Protein AF-A0A2K3PNQ3-F1 (afdb_monomer_lite)

Radius of gyration: 28.25 Å; chains: 1; bounding box: 85×67×68 Å

pLDDT: mean 74.54, std 19.14, range [28.7, 95.19]

Organism: Trifolium pratense (NCBI:txid57577)

Foldseek 3Di:
DAEAAEDDQVCLQCLQPPDDYHYDYDPPRDPPPDPCAQHWDQDPVVRDIDYPDDDFDDDPPLVVQLVVQVCCLVPVPVVVVVVVVPDDDDDDDDDPPCPPDPDDDVSVLSNVLSVLVSVLVLCPPQVVQFDPDPLRDGDLPVSQVVVCVVVVHHRRVNSSVVCVDPVVVVVCVVQVPDDPPRDDLSRVLNVCVVVVHDSVVSDDPPPDDDDDDDDDDPPDDDDDDDDDDDDPDDDDDPDDPVRVVVVVVVVVVVVVVVVVVPDDDDDDDDDPDDDDPVNVVVVVVVVLVVLLVLLLVLVVVLQVDDPPDQSCPDPSLVVLQCLCVVDPPLSSLVSNVVSVVVCVVVVDPPDGDPRSVVSVVVSNVSSVVNVD

InterPro domains:
  IPR001194 cDENN domain [PF02141] (1-45)
  IPR005112 dDENN domain [SM00801] (107-175)
  IPR037516 Tripartite DENN domain [PS50211] (1-183)
  IPR043153 DENN domain, C-terminal lobe [G3DSA:3.40.50.11500] (1-128)
  IPR051696 DENN Domain-Containing GEFs [PTHR12296] (1-359)

Secondary structure (DSSP, 8-state):
-EEESS--GGGGGGGG-SS-EEE---TTS--TTS--TT--EEETTTTEEE-SS-PPPPPTTHHHHHHHHHHHHH-HHHHHHHHHHH--S-----------PPS-HHHHHHHHHHHHHHHHHHTTTGGGGB--STT--B-HHHHHHHHHHHHT----HHHHHHHTSHHHHHHHHHHSSS-TT---HHHHHHHHHHTT--GGGGSPPS-------PPP---S-----------SS-------HHHHHHHHHHHHHHHHHHHTT---------------HHHHHHHHHHHHHHHHHHHHHHHHHHHH--TTS-GGGSHHHHHHHHHHHS-TTSHHHHHHHHHHHHHHHTT------HHHHHHHHHHHHHHHHTT-

Structure (mmCIF, N/CA/C/O backbone):
data_AF-A0A2K3PNQ3-F1
#
_entry.id   AF-A0A2K3PNQ3-F1
#
loop_
_atom_site.group_PDB
_atom_site.id
_atom_site.type_symbol
_atom_site.label_atom_id
_atom_site.label_alt_id
_atom_site.label_comp_id
_atom_site.label_asym_id
_atom_site.label_entity_id
_atom_site.label_seq_id
_atom_site.pdbx_PDB_ins_code
_atom_site.Cartn_x
_atom_site.Cartn_y
_atom_site.Cartn_z
_atom_site.occupancy
_atom_site.B_iso_or_equiv
_atom_site.auth_seq_id
_atom_site.auth_comp_id
_atom_site.auth_asym_id
_atom_site.auth_atom_id
_atom_site.pdbx_PDB_model_num
ATOM 1 N N . HIS A 1 1 ? 7.896 -1.249 1.140 1.00 79.38 1 HIS A N 1
ATOM 2 C CA . HIS A 1 1 ? 7.579 -2.363 0.217 1.00 79.38 1 HIS A CA 1
ATOM 3 C C . HIS A 1 1 ? 7.788 -1.934 -1.224 1.00 79.38 1 HIS A C 1
ATOM 5 O O . HIS A 1 1 ? 7.772 -0.737 -1.491 1.00 79.38 1 HIS A O 1
ATOM 11 N N . VAL A 1 2 ? 8.013 -2.891 -2.126 1.00 86.69 2 VAL A N 1
ATOM 12 C CA . VAL A 1 2 ? 8.274 -2.609 -3.545 1.00 86.69 2 VAL A CA 1
ATOM 13 C C . VAL A 1 2 ? 6.962 -2.252 -4.245 1.00 86.69 2 VAL A C 1
ATOM 15 O O . VAL A 1 2 ? 5.990 -2.997 -4.149 1.00 86.69 2 VAL A O 1
ATOM 18 N N . TYR A 1 3 ? 6.927 -1.114 -4.937 1.00 91.19 3 TYR A N 1
ATOM 19 C CA . TYR A 1 3 ? 5.782 -0.681 -5.738 1.00 91.19 3 TYR A CA 1
ATOM 20 C C . TYR A 1 3 ? 6.243 -0.365 -7.158 1.00 91.19 3 TYR A C 1
ATOM 22 O O . TYR A 1 3 ? 6.999 0.582 -7.370 1.00 91.19 3 TYR A O 1
ATOM 30 N N . ILE A 1 4 ? 5.793 -1.168 -8.122 1.00 88.50 4 ILE A N 1
ATOM 31 C CA . ILE A 1 4 ? 6.139 -1.027 -9.539 1.00 88.50 4 ILE A CA 1
ATOM 32 C C . ILE A 1 4 ? 4.829 -1.015 -10.338 1.00 88.50 4 ILE A C 1
ATOM 34 O O . ILE A 1 4 ? 4.289 -2.075 -10.639 1.00 88.50 4 ILE A O 1
ATOM 38 N N . PRO A 1 5 ? 4.284 0.163 -10.696 1.00 90.56 5 PRO A N 1
ATOM 39 C CA . PRO A 1 5 ? 2.999 0.256 -11.395 1.00 90.56 5 PRO A CA 1
ATOM 40 C C . PRO A 1 5 ? 2.927 -0.556 -12.691 1.00 90.56 5 PRO A C 1
ATOM 42 O O . PRO A 1 5 ? 1.862 -1.050 -13.045 1.00 90.56 5 PRO A O 1
ATOM 45 N N . LEU A 1 6 ? 4.053 -0.669 -13.397 1.00 91.31 6 LEU A N 1
ATOM 46 C CA . LEU A 1 6 ? 4.199 -1.499 -14.582 1.00 91.31 6 LEU A CA 1
ATOM 47 C C . LEU A 1 6 ? 5.629 -2.044 -14.640 1.00 91.31 6 LEU A C 1
ATOM 49 O O . LEU A 1 6 ? 6.583 -1.280 -14.784 1.00 91.31 6 LEU A O 1
ATOM 53 N N . LEU A 1 7 ? 5.763 -3.356 -14.488 1.00 88.88 7 LEU A N 1
ATOM 54 C CA . LEU A 1 7 ? 7.015 -4.092 -14.566 1.00 88.88 7 LEU A CA 1
ATOM 55 C C . LEU A 1 7 ? 7.407 -4.281 -16.035 1.00 88.88 7 LEU A C 1
ATOM 57 O O . LEU A 1 7 ? 6.572 -4.605 -16.881 1.00 88.88 7 LEU A O 1
ATOM 61 N N . PHE A 1 8 ? 8.682 -4.064 -16.338 1.00 85.06 8 PHE A N 1
ATOM 62 C CA . PHE A 1 8 ? 9.241 -4.300 -17.667 1.00 85.06 8 PHE A CA 1
ATOM 63 C C . PHE A 1 8 ? 9.448 -5.806 -17.905 1.00 85.06 8 PHE A C 1
ATOM 65 O O . PHE A 1 8 ? 9.655 -6.561 -16.959 1.00 85.06 8 PHE A O 1
ATOM 72 N N . TYR A 1 9 ? 9.413 -6.248 -19.167 1.00 81.56 9 TYR A N 1
ATOM 73 C CA . TYR A 1 9 ? 9.410 -7.677 -19.527 1.00 81.56 9 TYR A CA 1
ATOM 74 C C . TYR A 1 9 ? 10.600 -8.470 -18.966 1.00 81.56 9 TYR A C 1
ATOM 76 O O . TYR A 1 9 ? 10.405 -9.559 -18.437 1.00 81.56 9 TYR A O 1
ATOM 84 N N . SER A 1 10 ? 11.818 -7.922 -19.018 1.00 82.56 10 SER A N 1
ATOM 85 C CA . SER A 1 10 ? 13.013 -8.582 -18.468 1.00 82.56 10 SER A CA 1
ATOM 86 C C . SER A 1 10 ? 13.073 -8.592 -16.936 1.00 82.56 10 SER A C 1
ATOM 88 O O . SER A 1 10 ? 13.966 -9.204 -16.365 1.00 82.56 10 SER A O 1
ATOM 90 N N . GLY A 1 11 ? 12.131 -7.929 -16.261 1.00 83.50 11 GLY A N 1
ATOM 91 C CA . GLY A 1 11 ? 12.020 -7.892 -14.807 1.00 83.50 11 GLY A CA 1
ATOM 92 C C . GLY A 1 11 ? 11.080 -8.952 -14.240 1.00 83.50 11 GLY A C 1
ATOM 93 O O . GLY A 1 11 ? 10.789 -8.907 -13.051 1.00 83.50 11 GLY A O 1
ATOM 94 N N . VAL A 1 12 ? 10.568 -9.879 -15.052 1.00 86.56 12 VAL A N 1
ATOM 95 C CA . VAL A 1 12 ? 9.562 -10.860 -14.615 1.00 86.56 12 VAL A CA 1
ATOM 96 C C . VAL A 1 12 ? 10.026 -11.711 -13.420 1.00 86.56 12 VAL A C 1
ATOM 98 O O . VAL A 1 12 ? 9.221 -12.041 -12.552 1.00 86.56 12 VAL A O 1
ATOM 101 N N . ASP A 1 13 ? 11.330 -11.956 -13.295 1.00 86.62 13 ASP A N 1
ATOM 102 C CA . ASP A 1 13 ? 11.920 -12.707 -12.180 1.00 86.62 13 ASP A CA 1
ATOM 103 C C . ASP A 1 13 ? 11.737 -12.008 -10.817 1.00 86.62 13 ASP A C 1
ATOM 105 O O . ASP A 1 13 ? 11.772 -12.656 -9.772 1.00 86.62 13 ASP A O 1
ATOM 109 N N . TYR A 1 14 ? 11.477 -10.691 -10.792 1.00 88.50 14 TYR A N 1
ATOM 110 C CA . TYR A 1 14 ? 11.182 -9.961 -9.552 1.00 88.50 14 TYR A CA 1
ATOM 111 C C . TYR A 1 14 ? 9.856 -10.384 -8.898 1.00 88.50 14 TYR A C 1
ATOM 113 O O . TYR A 1 14 ? 9.616 -10.029 -7.744 1.00 88.50 14 TYR A O 1
ATOM 121 N N . ILE A 1 15 ? 9.003 -11.142 -9.595 1.00 89.12 15 ILE A N 1
ATOM 122 C CA . ILE A 1 15 ? 7.757 -11.687 -9.037 1.00 89.12 15 ILE A CA 1
ATOM 123 C C . ILE A 1 15 ? 8.043 -12.742 -7.957 1.00 89.12 15 ILE A C 1
ATOM 125 O O . ILE A 1 15 ? 7.296 -12.832 -6.985 1.00 89.12 15 ILE A O 1
ATOM 129 N N . ASP A 1 16 ? 9.149 -13.483 -8.054 1.00 87.19 16 ASP A N 1
ATOM 130 C CA . ASP A 1 16 ? 9.550 -14.459 -7.029 1.00 87.19 16 ASP A CA 1
ATOM 131 C C . ASP A 1 16 ? 10.264 -13.790 -5.826 1.00 87.19 16 ASP A C 1
ATOM 133 O O . ASP A 1 16 ? 10.860 -14.461 -4.979 1.00 87.19 16 ASP A O 1
ATOM 137 N N . ALA A 1 17 ? 10.226 -12.453 -5.717 1.00 87.50 17 ALA A N 1
ATOM 138 C CA . ALA A 1 17 ? 10.800 -11.748 -4.577 1.00 87.50 17 ALA A CA 1
ATOM 139 C C . ALA A 1 17 ? 10.098 -12.154 -3.262 1.00 87.50 17 ALA A C 1
ATOM 141 O O . ALA A 1 17 ? 8.875 -12.057 -3.159 1.00 87.50 17 ALA A O 1
ATOM 142 N N . PRO A 1 18 ? 10.850 -12.505 -2.200 1.00 85.81 18 PRO A N 1
ATOM 143 C CA . PRO A 1 18 ? 10.280 -13.025 -0.952 1.00 85.81 18 PRO A CA 1
ATOM 144 C C . PRO A 1 18 ? 9.668 -11.935 -0.055 1.00 85.81 18 PRO A C 1
ATOM 146 O O . PRO A 1 18 ? 9.197 -12.214 1.046 1.00 85.81 18 PRO A O 1
ATOM 149 N N . THR A 1 19 ? 9.736 -10.669 -0.470 1.00 88.00 19 THR A N 1
ATOM 150 C CA . THR A 1 19 ? 9.270 -9.514 0.305 1.00 88.00 19 THR A CA 1
ATOM 151 C C . THR A 1 19 ? 7.965 -8.975 -0.265 1.00 88.00 19 THR A C 1
ATOM 153 O O . THR A 1 19 ? 7.848 -8.934 -1.487 1.00 88.00 19 THR A O 1
ATOM 156 N N . PRO A 1 20 ? 7.041 -8.429 0.550 1.00 88.62 20 PRO A N 1
ATOM 157 C CA . PRO A 1 20 ? 5.777 -7.920 0.029 1.00 88.62 20 PRO A CA 1
ATOM 158 C C . PRO A 1 20 ? 5.978 -6.830 -1.032 1.00 88.62 20 PRO A C 1
ATOM 160 O O . PRO A 1 20 ? 6.773 -5.895 -0.842 1.00 88.62 20 PRO A O 1
ATOM 163 N N . TYR A 1 21 ? 5.224 -6.941 -2.123 1.00 91.56 21 TYR A N 1
ATOM 164 C CA . TYR A 1 21 ? 5.274 -6.037 -3.264 1.00 91.56 21 TYR A CA 1
ATOM 165 C C . TYR A 1 21 ? 3.885 -5.788 -3.861 1.00 91.56 21 TYR A C 1
ATOM 167 O O . TYR A 1 21 ? 2.928 -6.517 -3.612 1.00 91.56 21 TYR A O 1
ATOM 175 N N . MET A 1 22 ? 3.794 -4.753 -4.691 1.00 93.44 22 MET A N 1
ATOM 176 C CA . MET A 1 22 ? 2.673 -4.512 -5.590 1.00 93.44 22 MET A CA 1
ATOM 177 C C . MET A 1 22 ? 3.236 -4.159 -6.965 1.00 93.44 22 MET A C 1
ATOM 179 O O . MET A 1 22 ? 3.887 -3.124 -7.128 1.00 93.44 22 MET A O 1
ATOM 183 N N . MET A 1 23 ? 3.006 -5.039 -7.938 1.00 93.88 23 MET A N 1
ATOM 184 C CA . MET A 1 23 ? 3.517 -4.901 -9.299 1.00 93.88 23 MET A CA 1
ATOM 185 C C . MET A 1 23 ? 2.378 -5.008 -10.311 1.00 93.88 23 MET A C 1
ATOM 187 O O . MET A 1 23 ? 1.511 -5.869 -10.176 1.00 93.88 23 MET A O 1
ATOM 191 N N . GLY A 1 24 ? 2.373 -4.138 -11.318 1.00 94.12 24 GLY A N 1
ATOM 192 C CA . GLY A 1 24 ? 1.500 -4.278 -12.482 1.00 94.12 24 GLY A CA 1
ATOM 193 C C . GLY A 1 24 ? 2.241 -4.947 -13.629 1.00 94.12 24 GLY A C 1
ATOM 194 O O . GLY A 1 24 ? 3.416 -4.673 -13.851 1.00 94.12 24 GLY A O 1
ATOM 195 N N . LEU A 1 25 ? 1.564 -5.819 -14.369 1.00 92.06 25 LEU A N 1
ATOM 196 C CA . LEU A 1 25 ? 2.134 -6.515 -15.518 1.00 92.06 25 LEU A CA 1
ATOM 197 C C . LEU A 1 25 ? 1.224 -6.362 -16.729 1.00 92.06 25 LEU A C 1
ATOM 199 O O . LEU A 1 25 ? 0.001 -6.306 -16.603 1.00 92.06 25 LEU A O 1
ATOM 203 N N . HIS A 1 26 ? 1.831 -6.301 -17.912 1.00 91.31 26 HIS A N 1
ATOM 204 C CA . HIS A 1 26 ? 1.084 -6.416 -19.156 1.00 91.31 26 HIS A CA 1
ATOM 205 C C . HIS A 1 26 ? 0.638 -7.873 -19.356 1.00 91.31 26 HIS A C 1
ATOM 207 O O . HIS A 1 26 ? 1.384 -8.796 -19.034 1.00 91.31 26 HIS A O 1
ATOM 213 N N . SER A 1 27 ? -0.544 -8.094 -19.936 1.00 87.00 27 SER A N 1
ATOM 214 C CA . SER A 1 27 ? -1.114 -9.440 -20.133 1.00 87.00 27 SER A CA 1
ATOM 215 C C . SER A 1 27 ? -0.278 -10.352 -21.040 1.00 87.00 27 SER A C 1
ATOM 217 O O . SER A 1 27 ? -0.439 -11.566 -21.012 1.00 87.00 27 SER A O 1
ATOM 219 N N . GLY A 1 28 ? 0.626 -9.777 -21.837 1.00 85.06 28 GLY A N 1
ATOM 220 C CA . GLY A 1 28 ? 1.570 -10.514 -22.681 1.00 85.06 28 GLY A CA 1
ATOM 221 C C . GLY A 1 28 ? 2.827 -11.025 -21.968 1.00 85.06 28 GLY A C 1
ATOM 222 O O . GLY A 1 28 ? 3.662 -11.636 -22.627 1.00 85.06 28 GLY A O 1
ATOM 223 N N . VAL A 1 29 ? 3.010 -10.747 -20.672 1.00 87.00 29 VAL A N 1
ATOM 224 C CA . VAL A 1 29 ? 4.153 -11.266 -19.907 1.00 87.00 29 VAL A CA 1
ATOM 225 C C . VAL A 1 29 ? 3.925 -12.745 -19.595 1.00 87.00 29 VAL A C 1
ATOM 227 O O . VAL A 1 29 ? 2.903 -13.110 -19.015 1.00 87.00 29 VAL A O 1
ATOM 230 N N . ASP A 1 30 ? 4.884 -13.593 -19.965 1.00 84.19 30 ASP A N 1
ATOM 231 C CA . ASP A 1 30 ? 4.848 -15.017 -19.639 1.00 84.19 30 ASP A CA 1
ATOM 232 C C . ASP A 1 30 ? 5.259 -15.246 -18.179 1.00 84.19 30 ASP A C 1
ATOM 234 O O . ASP A 1 30 ? 6.388 -14.963 -17.786 1.00 84.19 30 ASP A O 1
ATOM 238 N N . THR A 1 31 ? 4.329 -15.761 -17.376 1.00 85.62 31 THR A N 1
ATOM 239 C CA . THR A 1 31 ? 4.537 -16.101 -15.961 1.00 85.62 31 THR A CA 1
ATOM 240 C C . THR A 1 31 ? 4.551 -17.612 -15.710 1.00 85.62 31 THR A C 1
ATOM 242 O O . THR A 1 31 ? 4.607 -18.049 -14.563 1.00 85.62 31 THR A O 1
ATOM 245 N N . THR A 1 32 ? 4.509 -18.441 -16.760 1.00 81.25 32 THR A N 1
ATOM 246 C CA . THR A 1 32 ? 4.303 -19.897 -16.643 1.00 81.25 32 THR A CA 1
ATOM 247 C C . THR A 1 32 ? 5.455 -20.659 -15.979 1.00 81.25 32 THR A C 1
ATOM 249 O O . THR A 1 32 ? 5.248 -21.783 -15.521 1.00 81.25 32 THR A O 1
ATOM 252 N N . GLY A 1 33 ? 6.650 -20.065 -15.904 1.00 77.88 33 GLY A N 1
ATOM 253 C CA . GLY A 1 33 ? 7.836 -20.646 -15.265 1.00 77.88 33 GLY A CA 1
ATOM 254 C C . GLY A 1 33 ? 8.062 -20.245 -13.803 1.00 77.88 33 GLY A C 1
ATOM 255 O O . GLY A 1 33 ? 9.025 -20.718 -13.204 1.00 77.88 33 GLY A O 1
ATOM 256 N N . LEU A 1 34 ? 7.213 -19.383 -13.240 1.00 83.75 34 LEU A N 1
ATOM 257 C CA . LEU A 1 34 ? 7.413 -18.795 -11.913 1.00 83.75 34 LEU A CA 1
ATOM 258 C C . LEU A 1 34 ? 6.707 -19.606 -10.830 1.00 83.75 34 LEU A C 1
ATOM 260 O O . LEU A 1 34 ? 5.697 -20.267 -11.085 1.00 83.75 34 LEU A O 1
ATOM 264 N N . THR A 1 35 ? 7.226 -19.542 -9.604 1.00 79.56 35 THR A N 1
ATOM 265 C CA . THR A 1 35 ? 6.658 -20.313 -8.488 1.00 79.56 35 THR A CA 1
ATOM 266 C C . THR A 1 35 ? 5.305 -19.762 -8.047 1.00 79.56 35 THR A C 1
ATOM 268 O O . THR A 1 35 ? 4.406 -20.540 -7.727 1.00 79.56 35 THR A O 1
ATOM 271 N N . MET A 1 36 ? 5.150 -18.431 -8.089 1.00 82.31 36 MET A N 1
ATOM 272 C CA . MET A 1 36 ? 3.933 -17.695 -7.723 1.00 82.31 36 MET A CA 1
ATOM 273 C C . MET A 1 36 ? 3.401 -18.027 -6.315 1.00 82.31 36 MET A C 1
ATOM 275 O O . MET A 1 36 ? 2.222 -17.802 -6.029 1.00 82.31 36 MET A O 1
ATOM 279 N N . ASP A 1 37 ? 4.246 -18.568 -5.433 1.00 84.19 37 ASP A N 1
ATOM 280 C CA . ASP A 1 37 ? 3.837 -18.946 -4.082 1.00 84.19 37 ASP A CA 1
ATOM 281 C C . ASP A 1 37 ? 3.698 -17.704 -3.194 1.00 84.19 37 ASP A C 1
ATOM 283 O O . ASP A 1 37 ? 4.547 -16.815 -3.214 1.00 84.19 37 ASP A O 1
ATOM 287 N N . GLY A 1 38 ? 2.593 -17.608 -2.455 1.00 85.00 38 GLY A N 1
ATOM 288 C CA . GLY A 1 38 ? 2.258 -16.416 -1.671 1.00 85.00 38 GLY A CA 1
ATOM 289 C C . GLY A 1 38 ? 1.808 -15.206 -2.502 1.00 85.00 38 GLY A C 1
ATOM 290 O O . GLY A 1 38 ? 1.568 -14.131 -1.954 1.00 85.00 38 GLY A O 1
ATOM 291 N N . VAL A 1 39 ? 1.666 -15.346 -3.827 1.00 91.12 39 VAL A N 1
ATOM 292 C CA . VAL A 1 39 ? 1.324 -14.226 -4.716 1.00 91.12 39 VAL A CA 1
ATOM 293 C C . VAL A 1 39 ? -0.187 -14.132 -4.927 1.00 91.12 39 VAL A C 1
ATOM 295 O O . VAL A 1 39 ? -0.861 -15.101 -5.287 1.00 91.12 39 VAL A O 1
ATOM 298 N N . VAL A 1 40 ? -0.742 -12.931 -4.741 1.00 93.12 40 VAL A N 1
ATOM 299 C CA . VAL A 1 40 ? -2.131 -12.609 -5.099 1.00 93.12 40 VAL A CA 1
ATOM 300 C C . VAL A 1 40 ? -2.148 -11.956 -6.477 1.00 93.12 40 VAL A C 1
ATOM 302 O O . VAL A 1 40 ? -1.700 -10.825 -6.649 1.00 93.12 40 VAL A O 1
ATOM 305 N N . VAL A 1 41 ? -2.705 -12.656 -7.462 1.00 93.06 41 VAL A N 1
ATOM 306 C CA . VAL A 1 41 ? -2.838 -12.169 -8.838 1.00 93.06 41 VAL A CA 1
ATOM 307 C C . VAL A 1 41 ? -4.248 -11.633 -9.051 1.00 93.06 41 VAL A C 1
ATOM 309 O O . VAL A 1 41 ? -5.232 -12.343 -8.833 1.00 93.06 41 VAL A O 1
ATOM 312 N N . VAL A 1 42 ? -4.340 -10.379 -9.496 1.00 94.31 42 VAL A N 1
ATOM 313 C CA . VAL A 1 42 ? -5.596 -9.718 -9.862 1.00 94.31 42 VAL A CA 1
ATOM 314 C C . VAL A 1 42 ? -5.606 -9.485 -11.368 1.00 94.31 42 VAL A C 1
ATOM 316 O O . VAL A 1 42 ? -4.968 -8.569 -11.879 1.00 94.31 42 VAL A O 1
ATOM 319 N N . ASP A 1 43 ? -6.349 -10.325 -12.074 1.00 92.62 43 ASP A N 1
ATOM 320 C CA . ASP A 1 43 ? -6.569 -10.221 -13.507 1.00 92.62 43 ASP A CA 1
ATOM 321 C C . ASP A 1 43 ? -7.713 -9.239 -13.786 1.00 92.62 43 ASP A C 1
ATOM 323 O O . ASP A 1 43 ? -8.889 -9.517 -13.518 1.00 92.62 43 ASP A O 1
ATOM 327 N N . LEU A 1 44 ? -7.352 -8.065 -14.305 1.00 93.12 44 LEU A N 1
ATOM 328 C CA . LEU A 1 44 ? -8.287 -6.980 -14.602 1.00 93.12 44 LEU A CA 1
ATOM 329 C C . LEU A 1 44 ? -9.104 -7.223 -15.879 1.00 93.12 44 LEU A C 1
ATOM 331 O O . LEU A 1 44 ? -10.189 -6.660 -16.010 1.00 93.12 44 LEU A O 1
ATOM 335 N N . GLU A 1 45 ? -8.614 -8.047 -16.809 1.00 90.00 45 GLU A N 1
ATOM 336 C CA . GLU A 1 45 ? -9.312 -8.344 -18.064 1.00 90.00 45 GLU A CA 1
ATOM 337 C C . GLU A 1 45 ? -10.486 -9.293 -17.807 1.00 90.00 45 GLU A C 1
ATOM 339 O O . GLU A 1 45 ? -11.609 -9.056 -18.261 1.00 90.00 45 GLU A O 1
ATOM 344 N N . TYR A 1 46 ? -10.255 -10.322 -16.991 1.00 91.88 46 TYR A N 1
ATOM 345 C CA . TYR A 1 46 ? -11.267 -11.327 -16.660 1.00 91.88 46 TYR A CA 1
ATOM 346 C C . TYR A 1 46 ? -11.944 -11.101 -15.300 1.00 91.88 46 TYR A C 1
ATOM 348 O O . TYR A 1 46 ? -12.787 -11.906 -14.902 1.00 91.88 46 TYR A O 1
ATOM 356 N N . ASN A 1 47 ? -11.616 -10.010 -14.592 1.00 91.06 47 ASN A N 1
ATOM 357 C CA . ASN A 1 47 ? -12.090 -9.702 -13.234 1.00 91.06 47 ASN A CA 1
ATOM 358 C C . ASN A 1 47 ? -11.914 -10.886 -12.267 1.00 91.06 47 ASN A C 1
ATOM 360 O O . ASN A 1 47 ? -12.838 -11.266 -11.541 1.00 91.06 47 ASN A O 1
ATOM 364 N N . ARG A 1 48 ? -10.731 -11.504 -12.287 1.00 92.44 48 ARG A N 1
ATOM 365 C CA . ARG A 1 48 ? -10.445 -12.735 -11.546 1.00 92.44 48 ARG A CA 1
ATOM 366 C C . ARG A 1 48 ? -9.316 -12.517 -10.552 1.00 92.44 48 ARG A C 1
ATOM 368 O O . ARG A 1 48 ? -8.294 -11.936 -10.884 1.00 92.44 48 ARG A O 1
ATOM 375 N N . ILE A 1 49 ? -9.491 -13.038 -9.342 1.00 92.56 49 ILE A N 1
ATOM 376 C CA . ILE A 1 49 ? -8.442 -13.080 -8.323 1.00 92.56 49 ILE A CA 1
ATOM 377 C C . ILE A 1 49 ? -7.993 -14.534 -8.168 1.00 92.56 49 ILE A C 1
ATOM 379 O O . ILE A 1 49 ? -8.833 -15.428 -8.026 1.00 92.56 49 ILE A O 1
ATOM 383 N N . THR A 1 50 ? -6.687 -14.778 -8.211 1.00 90.88 50 THR A N 1
ATOM 384 C CA . THR A 1 50 ? -6.080 -16.090 -7.948 1.00 90.88 50 THR A CA 1
ATOM 385 C C . THR A 1 50 ? -4.962 -15.949 -6.929 1.00 90.88 50 THR A C 1
ATOM 387 O O . THR A 1 50 ? -4.123 -15.065 -7.053 1.00 90.88 50 THR A O 1
ATOM 390 N N . THR A 1 51 ? -4.951 -16.817 -5.925 1.00 90.75 51 THR A N 1
ATOM 391 C CA . THR A 1 51 ? -3.941 -16.840 -4.863 1.00 90.75 51 THR A CA 1
ATOM 392 C C . THR A 1 51 ? -3.814 -18.261 -4.315 1.00 90.75 51 THR A C 1
ATOM 394 O O . THR A 1 51 ? -4.787 -19.021 -4.370 1.00 90.75 51 THR A O 1
ATOM 397 N N . SER A 1 52 ? -2.625 -18.628 -3.832 1.00 86.31 52 SER A N 1
ATOM 398 C CA . SER A 1 52 ? -2.402 -19.868 -3.079 1.00 86.31 52 SER A CA 1
ATOM 399 C C . SER A 1 52 ? -2.730 -19.726 -1.587 1.00 86.31 52 SER A C 1
ATOM 401 O O . SER A 1 52 ? -2.900 -20.740 -0.911 1.00 86.31 52 SER A O 1
ATOM 403 N N . GLU A 1 53 ? -2.865 -18.496 -1.083 1.00 86.94 53 GLU A N 1
ATOM 404 C CA . GLU A 1 53 ? -3.081 -18.207 0.334 1.00 86.94 53 GLU A CA 1
ATOM 405 C C . GLU A 1 53 ? -4.551 -17.943 0.675 1.00 86.94 53 GLU A C 1
ATOM 407 O O . GLU A 1 53 ? -5.345 -17.441 -0.125 1.00 86.94 53 GLU A O 1
ATOM 412 N N . GLU A 1 54 ? -4.920 -18.262 1.914 1.00 87.62 54 GLU A N 1
ATOM 413 C CA . GLU A 1 54 ? -6.229 -17.915 2.455 1.00 87.62 54 GLU A CA 1
ATOM 414 C C . GLU A 1 54 ? -6.232 -16.447 2.904 1.00 87.62 54 GLU A C 1
ATOM 416 O O . GLU A 1 54 ? -5.669 -16.090 3.938 1.00 87.62 54 GLU A O 1
ATOM 421 N N . ILE A 1 55 ? -6.897 -15.588 2.129 1.00 88.31 55 ILE A N 1
ATOM 422 C CA . ILE A 1 55 ? -7.067 -14.175 2.480 1.00 88.31 55 ILE A CA 1
ATOM 423 C C . ILE A 1 55 ? -8.129 -14.071 3.586 1.00 88.31 55 ILE A C 1
ATOM 425 O O . ILE A 1 55 ? -9.285 -14.447 3.352 1.00 88.31 55 ILE A O 1
ATOM 429 N N . PRO A 1 56 ? -7.798 -13.535 4.776 1.00 90.94 56 PRO A N 1
ATOM 430 C CA . PRO A 1 56 ? -8.775 -13.406 5.843 1.00 90.94 56 PRO A CA 1
ATOM 431 C C . PRO A 1 56 ? -9.884 -12.419 5.442 1.00 90.94 56 PRO A C 1
ATOM 433 O O . PRO A 1 56 ? -9.605 -11.360 4.868 1.00 90.94 56 PRO A O 1
ATOM 436 N N . PRO A 1 57 ? -11.155 -12.719 5.757 1.00 91.31 57 PRO A N 1
ATOM 437 C CA . PRO A 1 57 ? -12.265 -11.863 5.370 1.00 91.31 57 PRO A CA 1
ATOM 438 C C . PRO A 1 57 ? -12.243 -10.540 6.140 1.00 91.31 57 PRO A C 1
ATOM 440 O O . PRO 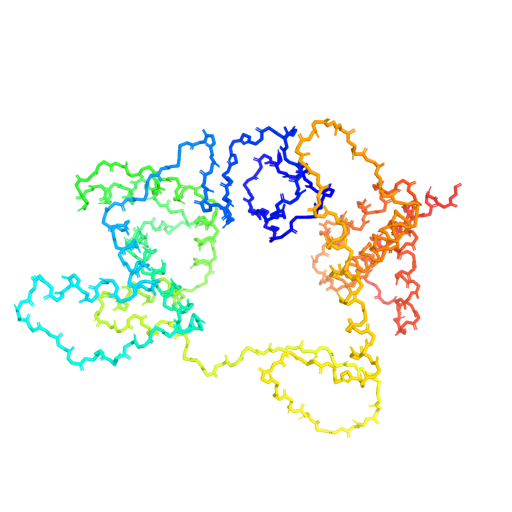A 1 57 ? -11.880 -10.481 7.317 1.00 91.31 57 PRO A O 1
ATOM 443 N N . ILE A 1 58 ? -12.704 -9.475 5.482 1.00 92.69 58 ILE A N 1
ATOM 444 C CA . ILE A 1 58 ? -12.976 -8.196 6.142 1.00 92.69 58 ILE A CA 1
ATOM 445 C C . ILE A 1 58 ? -14.088 -8.420 7.189 1.00 92.69 58 ILE A C 1
ATOM 447 O O . ILE A 1 58 ? -15.088 -9.067 6.869 1.00 92.69 58 ILE A O 1
ATOM 451 N N . PRO A 1 59 ? -13.936 -7.916 8.426 1.00 91.69 59 PRO A N 1
ATOM 452 C CA . PRO A 1 59 ? -14.899 -8.129 9.495 1.00 91.69 59 PRO A CA 1
ATOM 453 C C . PRO A 1 59 ? -16.205 -7.370 9.263 1.00 91.69 59 PRO A C 1
ATOM 455 O O . PRO A 1 59 ? -16.266 -6.376 8.535 1.00 91.69 59 PRO A O 1
ATOM 458 N N . GLU A 1 60 ? -17.252 -7.851 9.925 1.00 89.56 60 GLU A N 1
ATOM 459 C CA . GLU A 1 60 ? -18.545 -7.178 9.986 1.00 89.56 60 GLU A CA 1
ATOM 460 C C . GLU A 1 60 ? -18.625 -6.274 11.226 1.00 89.56 60 GLU A C 1
ATOM 462 O O . GLU A 1 60 ? -18.122 -6.652 12.287 1.00 89.56 60 GLU A O 1
ATOM 467 N N . PRO A 1 61 ? -19.318 -5.120 11.151 1.00 89.62 61 PRO A N 1
ATOM 468 C CA . PRO A 1 61 ? -20.176 -4.652 10.052 1.00 89.62 61 PRO A CA 1
ATOM 469 C C . PRO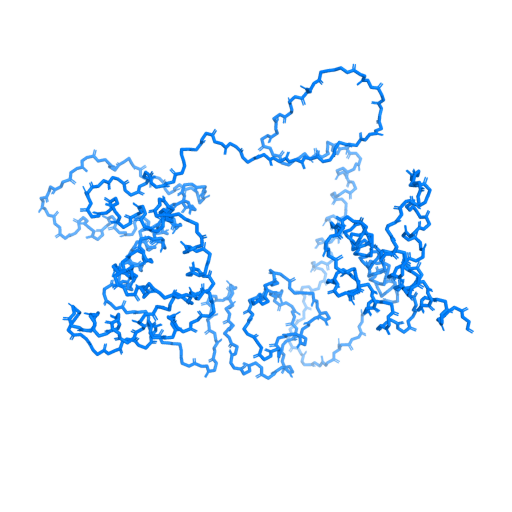 A 1 61 ? -19.450 -3.862 8.943 1.00 89.62 61 PRO A C 1
ATOM 471 O O . PRO A 1 61 ? -20.096 -3.365 8.014 1.00 89.62 61 PRO A O 1
ATOM 474 N N . GLU A 1 62 ? -18.131 -3.674 9.043 1.00 92.19 62 GLU A N 1
ATOM 475 C CA . GLU A 1 62 ? -17.375 -2.808 8.134 1.00 92.19 62 GLU A CA 1
ATOM 476 C C . GLU A 1 62 ? -17.369 -3.320 6.690 1.00 92.19 62 GLU A C 1
ATOM 478 O O . GLU A 1 62 ? -17.436 -2.513 5.760 1.00 92.19 62 GLU A O 1
ATOM 483 N N . PHE A 1 63 ? -17.343 -4.640 6.487 1.00 93.38 63 PHE A N 1
ATOM 484 C CA . PHE A 1 63 ? -17.456 -5.241 5.160 1.00 93.38 63 PHE A CA 1
ATOM 485 C C . PHE A 1 63 ? -18.788 -4.897 4.488 1.00 93.38 63 PHE A C 1
ATOM 487 O O . PHE A 1 63 ? -18.797 -4.394 3.360 1.00 93.38 63 PHE A O 1
ATOM 494 N N . SER A 1 64 ? -19.909 -5.119 5.181 1.00 93.00 64 SER A N 1
ATOM 495 C CA . SER A 1 64 ? -21.239 -4.781 4.668 1.00 93.00 64 SER A CA 1
ATOM 496 C C . SER A 1 64 ? -21.365 -3.292 4.345 1.00 93.00 64 SER A C 1
ATOM 498 O O . SER A 1 64 ? -21.898 -2.932 3.291 1.00 93.00 64 SER A O 1
ATOM 500 N N . PHE A 1 65 ? -20.823 -2.424 5.205 1.00 93.31 65 PHE A N 1
ATOM 501 C CA . PHE A 1 65 ? -20.758 -0.985 4.951 1.00 93.31 65 PHE A CA 1
ATOM 502 C C . PHE A 1 65 ? -19.956 -0.664 3.681 1.00 93.31 65 PHE A C 1
ATOM 504 O O . PHE A 1 65 ? -20.476 -0.013 2.773 1.00 93.31 65 PHE A O 1
ATOM 511 N N . LEU A 1 66 ? -18.716 -1.156 3.583 1.00 95.12 66 LEU A N 1
ATOM 512 C CA . LEU A 1 66 ? -17.814 -0.888 2.462 1.00 95.12 66 LEU A CA 1
ATOM 513 C C . LEU A 1 66 ? -18.425 -1.353 1.136 1.00 95.12 66 LEU A C 1
ATOM 515 O O . LEU A 1 66 ? -18.493 -0.589 0.171 1.00 95.12 66 LEU A O 1
ATOM 519 N N . ARG A 1 67 ? -18.930 -2.590 1.103 1.00 94.50 67 ARG A N 1
ATOM 520 C CA . ARG A 1 67 ? -19.582 -3.168 -0.075 1.00 94.50 67 ARG A CA 1
ATOM 521 C C . ARG A 1 67 ? -20.824 -2.373 -0.472 1.00 94.50 67 ARG A C 1
ATOM 523 O O . ARG A 1 67 ? -21.017 -2.114 -1.661 1.00 94.50 67 ARG A O 1
ATOM 530 N N . GLY A 1 68 ? -21.654 -1.983 0.496 1.00 92.56 68 GLY A N 1
ATOM 531 C CA . GLY A 1 68 ? -22.863 -1.197 0.258 1.00 92.56 68 GLY A CA 1
ATOM 532 C C . GLY A 1 68 ? -22.558 0.159 -0.377 1.00 92.56 68 GLY A C 1
ATOM 533 O O . GLY A 1 68 ? -23.124 0.491 -1.418 1.00 92.56 68 GLY A O 1
ATOM 534 N N . GLU A 1 69 ? -21.621 0.914 0.194 1.00 92.75 69 GLU A N 1
ATOM 535 C CA . GLU A 1 69 ? -21.272 2.251 -0.296 1.00 92.75 69 GLU A CA 1
ATOM 536 C C . GLU A 1 69 ? -20.558 2.213 -1.658 1.00 92.75 69 GLU A C 1
ATOM 538 O O . GLU A 1 69 ? -20.881 3.011 -2.538 1.00 92.75 69 GLU A O 1
ATOM 543 N N . ILE A 1 70 ? -19.658 1.246 -1.890 1.00 93.25 70 ILE A N 1
ATOM 544 C CA . ILE A 1 70 ? -19.035 1.047 -3.211 1.00 93.25 70 ILE A CA 1
ATOM 545 C C . ILE A 1 70 ? -20.099 0.683 -4.256 1.00 93.25 70 ILE A C 1
ATOM 547 O O . ILE A 1 70 ? -20.089 1.216 -5.366 1.00 93.25 70 ILE A O 1
ATOM 551 N N . THR A 1 71 ? -21.059 -0.180 -3.910 1.00 90.12 71 THR A N 1
ATOM 552 C CA . THR A 1 71 ? -22.133 -0.562 -4.841 1.00 90.12 71 THR A CA 1
ATOM 553 C C . THR A 1 71 ? -23.023 0.635 -5.183 1.00 90.12 71 THR A C 1
ATOM 555 O O . THR A 1 71 ? -23.376 0.798 -6.350 1.00 90.12 71 THR A O 1
ATOM 558 N N . LYS A 1 72 ? -23.330 1.511 -4.214 1.00 87.56 72 LYS A N 1
ATOM 559 C CA . LYS A 1 72 ? -24.046 2.783 -4.452 1.00 87.56 72 LYS A CA 1
ATOM 560 C C . LYS A 1 72 ? -23.293 3.708 -5.389 1.00 87.56 72 LYS A C 1
ATOM 562 O O . LYS A 1 72 ? -23.915 4.316 -6.257 1.00 87.56 72 LYS A O 1
ATOM 567 N N . LEU A 1 73 ? -21.974 3.786 -5.236 1.00 88.50 73 LEU A N 1
ATOM 568 C CA . LEU A 1 73 ? -21.137 4.632 -6.074 1.00 88.50 73 LEU A CA 1
ATOM 569 C C . LEU A 1 73 ? -21.066 4.124 -7.523 1.00 88.50 73 LEU A C 1
ATOM 571 O O . LEU A 1 73 ? -21.171 4.918 -8.454 1.00 88.50 73 LEU A O 1
ATOM 575 N N . ILE A 1 74 ? -20.910 2.811 -7.720 1.00 86.25 74 ILE A N 1
ATOM 576 C CA . ILE A 1 74 ? -20.742 2.204 -9.054 1.00 86.25 74 ILE A CA 1
ATOM 577 C C . ILE A 1 74 ? -22.092 2.016 -9.768 1.00 86.25 74 ILE A C 1
ATOM 579 O O . ILE A 1 74 ? -22.193 2.221 -10.977 1.00 86.25 74 ILE A O 1
ATOM 583 N N . HIS A 1 75 ? -23.147 1.651 -9.034 1.00 82.50 75 HIS A N 1
ATOM 584 C CA . HIS A 1 75 ? -24.463 1.303 -9.580 1.00 82.50 75 HIS A CA 1
ATOM 585 C C . HIS A 1 75 ? -25.600 2.124 -8.942 1.00 82.50 75 HIS A C 1
ATOM 587 O O . HIS A 1 75 ? -26.548 1.549 -8.394 1.00 82.50 75 HIS A O 1
ATOM 593 N N . PRO A 1 76 ? -25.586 3.466 -9.052 1.00 73.50 76 PRO A N 1
ATOM 594 C CA . PRO A 1 76 ? -26.566 4.314 -8.368 1.00 73.50 76 PRO A CA 1
ATOM 595 C C . PRO A 1 76 ? -28.016 4.028 -8.791 1.00 73.50 76 PRO A C 1
ATOM 597 O O . PRO A 1 76 ? -28.944 4.147 -7.993 1.00 73.50 76 PRO A O 1
ATOM 600 N N . ASN A 1 77 ? -28.220 3.594 -10.038 1.00 64.62 77 ASN A N 1
ATOM 601 C CA . ASN A 1 77 ? -29.546 3.306 -10.586 1.00 64.62 77 ASN A CA 1
ATOM 602 C C . ASN A 1 77 ? -30.142 1.974 -10.101 1.00 64.62 77 ASN A C 1
ATOM 604 O O . ASN A 1 77 ? -31.356 1.809 -10.161 1.00 64.62 77 ASN A O 1
ATOM 608 N N . VAL A 1 78 ? -29.317 1.023 -9.646 1.00 58.94 78 VAL A N 1
ATOM 609 C CA . VAL A 1 78 ? -29.791 -0.294 -9.179 1.00 58.94 78 VAL A CA 1
ATOM 610 C C . VAL A 1 78 ? -30.343 -0.183 -7.756 1.00 58.94 78 VAL A C 1
ATOM 612 O O . VAL A 1 78 ? -31.385 -0.755 -7.452 1.00 58.94 78 VAL A O 1
ATOM 615 N N . ILE A 1 79 ? -29.706 0.630 -6.909 1.00 56.84 79 ILE A N 1
ATOM 616 C CA . ILE A 1 79 ? -30.082 0.767 -5.495 1.00 56.84 79 ILE A CA 1
ATOM 617 C C . ILE A 1 79 ? -31.334 1.634 -5.304 1.00 56.84 79 ILE A C 1
ATOM 619 O O . ILE A 1 79 ? -32.175 1.308 -4.470 1.00 56.84 79 ILE A O 1
ATOM 623 N N . GLY A 1 80 ? -31.546 2.653 -6.146 1.00 54.34 80 GLY A N 1
ATOM 624 C CA . GLY A 1 80 ? -32.780 3.450 -6.105 1.00 54.34 80 GLY A CA 1
ATOM 625 C C . GLY A 1 80 ? -34.059 2.649 -6.405 1.00 54.34 80 GLY A C 1
ATOM 626 O O . GLY A 1 80 ? -35.141 3.031 -5.963 1.00 54.34 80 GLY A O 1
ATOM 627 N N . ILE A 1 81 ? -33.955 1.525 -7.127 1.00 53.16 81 ILE A N 1
ATOM 628 C CA . ILE A 1 81 ? -35.101 0.660 -7.459 1.00 53.16 81 ILE A CA 1
ATOM 629 C C . ILE A 1 81 ? -35.479 -0.248 -6.276 1.00 53.16 81 ILE A C 1
ATOM 631 O O . ILE A 1 81 ? -36.670 -0.468 -6.041 1.00 53.16 81 ILE A O 1
ATOM 635 N N . ASP A 1 82 ? -34.496 -0.744 -5.517 1.00 50.31 82 ASP A N 1
ATOM 636 C CA . ASP A 1 82 ? -34.735 -1.568 -4.322 1.00 50.31 82 ASP A CA 1
ATOM 637 C C . ASP A 1 82 ? -35.191 -0.722 -3.122 1.00 50.31 82 ASP A C 1
ATOM 639 O O . ASP A 1 82 ? -36.111 -1.116 -2.402 1.00 50.31 82 ASP A O 1
ATOM 643 N N . GLU A 1 83 ? -34.662 0.492 -2.947 1.00 51.62 83 GLU A N 1
ATOM 644 C CA . GLU A 1 83 ? -35.148 1.419 -1.912 1.00 51.62 83 GLU A CA 1
ATOM 645 C C . GLU A 1 83 ? -36.611 1.837 -2.162 1.00 51.62 83 GLU A C 1
ATOM 647 O O . GLU A 1 83 ? -37.413 1.875 -1.226 1.00 51.62 83 GLU A O 1
ATOM 652 N N . MET A 1 84 ? -37.017 2.024 -3.426 1.00 47.19 84 MET A N 1
ATOM 653 C CA . MET A 1 84 ? -38.409 2.337 -3.789 1.00 47.19 84 MET A CA 1
ATOM 654 C C . MET A 1 84 ? -39.390 1.183 -3.502 1.00 47.19 84 MET A C 1
ATOM 656 O O . MET A 1 84 ? -40.591 1.418 -3.353 1.00 47.19 84 MET A O 1
ATOM 660 N N . LYS A 1 85 ? -38.907 -0.062 -3.391 1.00 47.72 85 LYS A N 1
ATOM 661 C CA . LYS A 1 85 ? -39.738 -1.236 -3.074 1.00 47.72 85 LYS A CA 1
ATOM 662 C C . LYS A 1 85 ? -39.916 -1.494 -1.577 1.00 47.72 85 LYS A C 1
ATOM 664 O O . LYS A 1 85 ? -40.818 -2.252 -1.225 1.00 47.72 85 LYS A O 1
ATOM 669 N N . THR A 1 86 ? -39.112 -0.878 -0.706 1.00 45.09 86 THR A N 1
ATOM 670 C CA . THR A 1 86 ? -38.999 -1.324 0.698 1.00 45.09 86 THR A CA 1
ATOM 671 C C . THR A 1 86 ? -39.504 -0.326 1.750 1.00 45.09 86 THR A C 1
ATOM 673 O O . THR A 1 86 ? -39.557 -0.679 2.924 1.00 45.09 86 THR A O 1
ATOM 676 N N . GLY A 1 87 ? -39.949 0.885 1.393 1.00 35.97 87 GLY A N 1
ATOM 677 C CA . GLY A 1 87 ? -40.414 1.826 2.421 1.00 35.97 87 GLY A CA 1
ATOM 678 C C . GLY A 1 87 ? -41.183 3.041 1.922 1.00 35.97 87 GLY A C 1
ATOM 679 O O . GLY A 1 87 ? -40.610 4.018 1.454 1.00 35.97 87 GLY A O 1
ATOM 680 N N . ILE A 1 88 ? -42.500 3.008 2.119 1.00 47.19 88 ILE A N 1
ATOM 681 C CA . ILE A 1 88 ? -43.329 4.205 2.290 1.00 47.19 88 ILE A CA 1
ATOM 682 C C . ILE A 1 88 ? -42.887 4.860 3.617 1.00 47.19 88 ILE A C 1
ATOM 684 O O . ILE A 1 88 ? -42.797 4.154 4.615 1.00 47.19 88 ILE A O 1
ATOM 688 N N . TYR A 1 89 ? -42.676 6.184 3.604 1.00 33.53 89 TYR A N 1
ATOM 689 C CA . TYR A 1 89 ? -42.298 7.117 4.692 1.00 33.53 89 TYR A CA 1
ATOM 690 C C . TYR A 1 89 ? -40.843 7.640 4.704 1.00 33.53 89 TYR A C 1
ATOM 692 O O . TYR A 1 89 ? -39.961 7.076 5.332 1.00 33.53 89 TYR A O 1
ATOM 700 N N . SER A 1 90 ? -40.695 8.840 4.115 1.00 36.38 90 SER A N 1
ATOM 701 C CA . SER A 1 90 ? -39.934 10.005 4.614 1.00 36.38 90 SER A CA 1
ATOM 702 C C . SER A 1 90 ? -38.433 9.852 4.924 1.00 36.38 90 SER A C 1
ATOM 704 O O . SER A 1 90 ? -38.079 9.306 5.959 1.00 36.38 90 SER A O 1
ATOM 706 N N . VAL A 1 91 ? -37.570 10.531 4.149 1.00 32.25 91 VAL A N 1
ATOM 707 C CA . VAL A 1 91 ? -36.783 11.718 4.579 1.00 32.25 91 VAL A CA 1
ATOM 708 C C . VAL A 1 91 ? -35.924 12.249 3.407 1.00 32.25 91 VAL A C 1
ATOM 710 O O . VAL A 1 91 ? -35.177 11.513 2.777 1.00 32.25 91 VAL A O 1
ATOM 713 N N . SER A 1 92 ? -36.008 13.570 3.213 1.00 33.84 92 SER A N 1
ATOM 714 C CA . SER A 1 92 ? -35.115 14.493 2.485 1.00 33.84 92 SER A CA 1
ATOM 715 C C . SER A 1 92 ? -35.085 14.489 0.946 1.00 33.84 92 SER A C 1
ATOM 717 O O . SER A 1 92 ? -34.426 13.697 0.275 1.00 33.84 92 SER A O 1
ATOM 719 N N . GLU A 1 93 ? -35.742 15.516 0.405 1.00 34.53 93 GLU A N 1
ATOM 720 C CA . GLU A 1 93 ? -35.724 16.001 -0.975 1.00 34.53 93 GLU A CA 1
ATOM 721 C C . GLU A 1 93 ? -34.342 16.529 -1.416 1.00 34.53 93 GLU A C 1
ATOM 723 O O . GLU A 1 93 ? -34.183 17.727 -1.584 1.00 34.53 93 GLU A O 1
ATOM 728 N N . HIS A 1 94 ? -33.324 15.693 -1.639 1.00 35.53 94 HIS A N 1
ATOM 729 C CA . HIS A 1 94 ? -32.101 16.134 -2.346 1.00 35.53 94 HIS A CA 1
ATOM 730 C C . HIS A 1 94 ? -31.509 15.047 -3.256 1.00 35.53 94 HIS A C 1
ATOM 732 O O . HIS A 1 94 ? -30.297 14.867 -3.315 1.00 35.53 94 HIS A O 1
ATOM 738 N N . PHE A 1 95 ? -32.346 14.344 -4.021 1.00 33.47 95 PHE A N 1
ATOM 739 C CA . PHE A 1 95 ? -31.864 13.556 -5.158 1.00 33.47 95 PHE A CA 1
ATOM 740 C C . PHE A 1 95 ? -31.992 14.385 -6.443 1.00 33.47 95 PHE A C 1
ATOM 742 O O . PHE A 1 95 ? -33.032 14.327 -7.109 1.00 33.47 95 PHE A O 1
ATOM 749 N N . PRO A 1 96 ? -30.977 15.184 -6.838 1.00 39.00 96 PRO A N 1
ATOM 750 C CA . PRO A 1 96 ? -30.939 15.668 -8.205 1.00 39.00 96 PRO A CA 1
ATOM 751 C C . PRO A 1 96 ? -30.859 14.428 -9.088 1.00 39.00 96 PRO A C 1
ATOM 753 O O . PRO A 1 96 ? -29.978 13.596 -8.891 1.00 39.00 96 PRO A O 1
ATOM 756 N N . LYS A 1 97 ? -31.816 14.293 -10.014 1.00 42.81 97 LYS A N 1
ATOM 757 C CA . LYS A 1 97 ? -31.897 13.241 -11.037 1.00 42.81 97 LYS A CA 1
ATOM 758 C C . LYS A 1 97 ? -30.490 12.858 -11.499 1.00 42.81 97 LYS A C 1
ATOM 760 O O . LYS A 1 97 ? -29.905 13.554 -12.333 1.00 42.81 97 LYS A O 1
ATOM 765 N N . LEU A 1 98 ? -29.949 11.782 -10.928 1.00 44.19 98 LEU A N 1
ATOM 766 C CA . LEU A 1 98 ? -28.580 11.349 -11.157 1.00 44.19 98 LEU A CA 1
ATOM 767 C C . LEU A 1 98 ? -28.571 10.623 -12.498 1.00 44.19 98 LEU A C 1
ATOM 769 O O . LEU A 1 98 ? -28.568 9.401 -12.587 1.00 44.19 98 LEU A O 1
ATOM 773 N N . ARG A 1 99 ? -28.636 11.402 -13.582 1.00 44.47 99 ARG A N 1
ATOM 774 C CA . ARG A 1 99 ? -28.192 10.937 -14.893 1.00 44.47 99 ARG A CA 1
ATOM 775 C C . ARG A 1 99 ? -26.796 10.372 -14.638 1.00 44.47 99 ARG A C 1
ATOM 777 O O . ARG A 1 99 ? -25.990 11.131 -14.106 1.00 44.47 99 ARG A O 1
ATOM 784 N N . ALA A 1 100 ? -26.569 9.081 -14.910 1.00 53.09 100 ALA A N 1
ATOM 785 C CA . ALA A 1 100 ? -25.312 8.385 -14.622 1.00 53.09 100 ALA A CA 1
ATOM 786 C C . ALA A 1 100 ? -24.144 9.270 -15.067 1.00 53.09 100 ALA A C 1
ATOM 788 O O . ALA A 1 100 ? -23.886 9.434 -16.262 1.00 53.09 100 ALA A O 1
ATOM 789 N N . LYS A 1 101 ? -23.556 9.977 -14.104 1.00 58.50 101 LYS A N 1
ATOM 790 C CA . LYS A 1 101 ? -22.544 10.985 -14.370 1.00 58.50 101 LYS A CA 1
ATOM 791 C C . LYS A 1 101 ? -21.316 10.167 -14.747 1.00 58.50 101 LYS A C 1
ATOM 793 O O . LYS A 1 101 ? -21.004 9.199 -14.060 1.00 58.50 101 LYS A O 1
ATOM 798 N N . GLN A 1 102 ? -20.680 10.481 -15.872 1.00 72.62 102 GLN A N 1
ATOM 799 C CA . GLN A 1 102 ? -19.458 9.784 -16.272 1.00 72.62 102 GLN A CA 1
ATOM 800 C C . GLN A 1 102 ? -18.455 9.840 -15.109 1.00 72.62 102 GLN A C 1
ATOM 802 O O . GLN A 1 102 ? -18.384 10.863 -14.417 1.00 72.62 102 GLN A O 1
ATOM 807 N N . TRP A 1 103 ? -17.742 8.735 -14.861 1.00 82.88 103 TRP A N 1
ATOM 808 C CA . TRP A 1 103 ? -16.757 8.659 -13.781 1.00 82.88 103 TRP A CA 1
ATOM 809 C C . TRP A 1 103 ? -15.801 9.858 -13.854 1.00 82.88 103 TRP A C 1
ATOM 811 O O . TRP A 1 103 ? -15.374 10.252 -14.938 1.00 82.88 103 TRP A O 1
ATOM 821 N N . GLY A 1 104 ? -15.490 10.461 -12.710 1.00 84.75 104 GLY A N 1
ATOM 822 C CA . GLY A 1 104 ? -14.760 11.727 -12.648 1.00 84.75 104 GLY A CA 1
ATOM 823 C C . GLY A 1 104 ? -14.263 12.033 -11.241 1.00 84.75 104 GLY A C 1
ATOM 824 O O . GLY A 1 104 ? -14.417 11.214 -10.338 1.00 84.75 104 GLY A O 1
ATOM 825 N N . GLU A 1 105 ? -13.692 13.219 -11.045 1.00 84.81 105 GLU A N 1
ATOM 826 C CA . GLU A 1 105 ? -13.036 13.621 -9.790 1.00 84.81 105 GLU A CA 1
ATOM 827 C C . GLU A 1 105 ? -13.935 13.503 -8.556 1.00 84.81 105 GLU A C 1
ATOM 829 O O . GLU A 1 105 ? -13.491 13.016 -7.520 1.00 84.81 105 GLU A O 1
ATOM 834 N N . GLU A 1 106 ? -15.216 13.848 -8.685 1.00 83.69 106 GLU A N 1
ATOM 835 C CA . GLU A 1 106 ? -16.195 13.688 -7.605 1.00 83.69 106 GLU A CA 1
ATOM 836 C C . GLU A 1 106 ? -16.354 12.216 -7.188 1.00 83.69 106 GLU A C 1
ATOM 838 O O . GLU A 1 106 ? -16.378 11.908 -6.000 1.00 83.69 106 GLU A O 1
ATOM 843 N N . HIS A 1 107 ? -16.386 11.284 -8.148 1.00 87.19 107 HIS A N 1
ATOM 844 C CA . HIS A 1 107 ? -16.447 9.850 -7.846 1.00 87.19 107 HIS A CA 1
ATOM 845 C C . HIS A 1 107 ? -15.156 9.376 -7.171 1.00 87.19 107 HIS A C 1
ATOM 847 O O . HIS A 1 107 ? -15.215 8.593 -6.228 1.00 87.19 107 HIS A O 1
ATOM 853 N N . ASN A 1 108 ? -13.995 9.889 -7.597 1.00 89.06 108 ASN A N 1
ATOM 854 C CA . ASN A 1 108 ? -12.714 9.592 -6.951 1.00 89.06 108 ASN A CA 1
ATOM 855 C C . ASN A 1 108 ? -12.693 10.084 -5.497 1.00 89.06 108 ASN A C 1
ATOM 857 O O . ASN A 1 108 ? -12.229 9.366 -4.611 1.00 89.06 108 ASN A O 1
ATOM 861 N N . LEU A 1 109 ? -13.202 11.292 -5.238 1.00 88.62 109 LEU A N 1
ATOM 862 C CA . LEU A 1 109 ? -13.294 11.854 -3.892 1.00 88.62 109 LEU A CA 1
ATOM 863 C C . LEU A 1 109 ? -14.255 11.044 -3.015 1.00 88.62 109 LEU A C 1
ATOM 865 O O . LEU A 1 109 ? -13.912 10.709 -1.881 1.00 88.62 109 LEU A O 1
ATOM 869 N N . GLN A 1 110 ? -15.420 10.670 -3.549 1.00 88.88 110 GLN A N 1
ATOM 870 C CA . GLN A 1 110 ? -16.377 9.805 -2.859 1.00 88.88 110 GLN A CA 1
ATOM 871 C C . GLN A 1 110 ? -15.776 8.431 -2.554 1.00 88.88 110 GLN A C 1
ATOM 873 O O . GLN A 1 110 ? -15.875 7.971 -1.420 1.00 88.88 110 GLN A O 1
ATOM 878 N N . LEU A 1 111 ? -15.080 7.808 -3.511 1.00 92.12 111 LEU A N 1
ATOM 879 C CA . LEU A 1 111 ? -14.404 6.525 -3.308 1.00 92.12 111 LEU A CA 1
ATOM 880 C C . LEU A 1 111 ? -13.361 6.617 -2.187 1.00 92.12 111 LEU A C 1
ATOM 882 O O . LEU A 1 111 ? -13.370 5.802 -1.266 1.00 92.12 111 LEU A O 1
ATOM 886 N N . ARG A 1 112 ? -12.507 7.649 -2.212 1.00 91.75 112 ARG A N 1
ATOM 887 C CA . ARG A 1 112 ? -11.527 7.908 -1.142 1.00 91.75 112 ARG A CA 1
ATOM 888 C C . ARG A 1 112 ? -12.209 8.092 0.211 1.00 91.75 112 ARG A C 1
ATOM 890 O O . ARG A 1 112 ? -11.751 7.532 1.201 1.00 91.75 112 ARG A O 1
ATOM 897 N N . MET A 1 113 ? -13.316 8.835 0.255 1.00 89.94 113 MET A N 1
ATOM 898 C CA . MET A 1 113 ? -14.087 9.042 1.480 1.00 89.94 113 MET A CA 1
ATOM 899 C C . MET A 1 113 ? -14.693 7.738 2.013 1.00 89.94 113 MET A C 1
ATOM 901 O O . MET A 1 113 ? -14.693 7.521 3.222 1.00 89.94 113 MET A O 1
ATOM 905 N N . ILE A 1 114 ? -15.193 6.861 1.140 1.00 93.62 114 ILE A N 1
ATOM 906 C CA . ILE A 1 114 ? -15.732 5.552 1.533 1.00 93.62 114 ILE A CA 1
ATOM 907 C C . ILE A 1 114 ? -14.650 4.723 2.235 1.00 93.62 114 ILE A C 1
ATOM 909 O O . ILE A 1 114 ? -14.876 4.252 3.351 1.00 93.62 114 ILE A O 1
ATOM 913 N N . PHE A 1 115 ? -13.456 4.614 1.643 1.00 95.19 115 PHE A N 1
ATOM 914 C CA . PHE A 1 115 ? -12.331 3.909 2.269 1.00 95.19 115 PHE A CA 1
ATOM 915 C C . PHE A 1 115 ? -11.855 4.586 3.558 1.00 95.19 115 PHE A C 1
ATOM 917 O O . PHE A 1 115 ? -11.550 3.909 4.536 1.00 95.19 115 PHE A O 1
ATOM 924 N N . LEU A 1 116 ? -11.838 5.917 3.609 1.00 93.31 116 LEU A N 1
ATOM 925 C CA . LEU A 1 116 ? -11.439 6.640 4.814 1.00 93.31 116 LEU A CA 1
ATOM 926 C C . LEU A 1 116 ? -12.433 6.420 5.970 1.00 93.31 116 LEU A C 1
ATOM 928 O O . LEU A 1 116 ? -12.014 6.205 7.105 1.00 93.31 116 LEU A O 1
ATOM 932 N N . LYS A 1 117 ? -13.745 6.396 5.693 1.00 92.50 117 LYS A N 1
ATOM 933 C CA . LYS A 1 117 ? -14.781 6.021 6.674 1.00 92.50 117 LYS A CA 1
ATOM 934 C C . LYS A 1 117 ? -14.648 4.567 7.119 1.00 92.50 117 LYS A C 1
ATOM 936 O O . LYS A 1 117 ? -14.819 4.278 8.304 1.00 92.50 117 LYS A O 1
ATOM 941 N N . PHE A 1 118 ? -14.319 3.668 6.192 1.00 94.81 118 PHE A N 1
ATOM 942 C CA . PHE A 1 118 ? -13.987 2.287 6.528 1.00 94.81 118 PHE A CA 1
ATOM 943 C C . PHE A 1 118 ? -12.824 2.248 7.528 1.00 94.81 118 PHE A C 1
ATOM 945 O O . PHE A 1 118 ? -13.005 1.730 8.620 1.00 94.81 118 PHE A O 1
ATOM 952 N N . PHE A 1 119 ? -11.691 2.903 7.260 1.00 93.69 119 PHE A N 1
ATOM 953 C CA . PHE A 1 119 ? -10.583 2.937 8.222 1.00 93.69 119 PHE A CA 1
ATOM 954 C C . PHE A 1 119 ? -10.948 3.625 9.545 1.00 93.69 119 PHE A C 1
ATOM 956 O O . PHE A 1 119 ? -10.515 3.178 10.605 1.00 93.69 119 PHE A O 1
ATOM 963 N N . ALA A 1 120 ? -11.775 4.674 9.519 1.00 91.88 120 ALA A N 1
ATOM 964 C CA . ALA A 1 120 ? -12.203 5.378 10.730 1.00 91.88 120 ALA A CA 1
ATOM 965 C C . ALA A 1 120 ? -13.048 4.487 11.649 1.00 91.88 120 ALA A C 1
ATOM 967 O O . ALA A 1 120 ? -12.921 4.569 12.871 1.00 91.88 120 ALA A O 1
ATOM 968 N N . THR A 1 121 ? -13.892 3.632 11.071 1.00 90.31 121 THR A N 1
ATOM 969 C CA . THR A 1 121 ? -14.686 2.643 11.816 1.00 90.31 121 THR A CA 1
ATOM 970 C C . THR A 1 121 ? -13.830 1.452 12.243 1.00 90.31 121 THR A C 1
ATOM 972 O O . THR A 1 121 ? -13.836 1.081 13.417 1.00 90.31 121 THR A O 1
ATOM 975 N N . PHE A 1 122 ? -13.007 0.942 11.329 1.00 91.06 122 PHE A N 1
ATOM 976 C CA . PHE A 1 122 ? -12.087 -0.171 11.543 1.00 91.06 122 PHE A CA 1
ATOM 977 C C . PHE A 1 122 ? -11.103 0.084 12.698 1.00 91.06 122 PHE A C 1
ATOM 979 O O . PHE A 1 122 ? -10.939 -0.761 13.578 1.00 91.06 122 PHE A O 1
ATOM 986 N N . LEU A 1 123 ? -10.521 1.288 12.756 1.00 91.88 123 LEU A N 1
ATOM 987 C CA . LEU A 1 123 ? -9.582 1.747 13.790 1.00 91.88 123 LEU A CA 1
ATOM 988 C C . LEU A 1 123 ? -10.257 2.615 14.865 1.00 91.88 123 LEU A C 1
ATOM 990 O O . LEU A 1 123 ? -9.633 3.499 15.455 1.00 91.88 123 LEU A O 1
ATOM 994 N N . SER A 1 124 ? -11.547 2.409 15.132 1.00 89.69 124 SER A N 1
ATOM 995 C CA . SER A 1 124 ? -12.290 3.247 16.078 1.00 89.69 124 SER A CA 1
ATOM 996 C C . SER A 1 124 ? -11.676 3.241 17.487 1.00 89.69 124 SER A C 1
ATOM 998 O O . SER A 1 124 ? -11.593 2.218 18.177 1.00 89.69 124 SER A O 1
ATOM 1000 N N . GLY A 1 125 ? -11.247 4.424 17.938 1.00 87.62 125 GLY A N 1
ATOM 1001 C CA . GLY A 1 125 ? -10.642 4.620 19.255 1.00 87.62 125 GLY A CA 1
ATOM 1002 C C . GLY A 1 125 ? -9.279 3.944 19.430 1.00 87.62 125 GLY A C 1
ATOM 1003 O O . GLY A 1 125 ? -8.923 3.627 20.567 1.00 87.62 125 GLY A O 1
ATOM 1004 N N . TYR A 1 126 ? -8.539 3.710 18.339 1.00 90.06 126 TYR A N 1
ATOM 1005 C CA . TYR A 1 126 ? -7.191 3.131 18.375 1.00 90.06 126 TYR A CA 1
ATOM 1006 C C . TYR A 1 126 ? -6.223 3.960 19.239 1.00 90.06 126 TYR A C 1
ATOM 1008 O O . TYR A 1 126 ? -5.412 3.393 19.962 1.00 90.06 126 TYR A O 1
ATOM 1016 N N . ARG A 1 127 ? -6.368 5.293 19.266 1.00 86.88 127 ARG A N 1
ATOM 1017 C CA . ARG A 1 127 ? -5.527 6.193 20.076 1.00 86.88 127 ARG A CA 1
ATOM 1018 C C . ARG A 1 127 ? -5.483 5.848 21.565 1.00 86.88 127 ARG A C 1
ATOM 1020 O O . ARG A 1 127 ? -4.463 6.068 22.203 1.00 86.88 127 ARG A O 1
ATOM 1027 N N . ASN A 1 128 ? -6.542 5.241 22.105 1.00 88.81 128 ASN A N 1
ATOM 1028 C CA . ASN A 1 128 ? -6.594 4.818 23.511 1.00 88.81 128 ASN A CA 1
ATOM 1029 C C . ASN A 1 128 ? -5.638 3.657 23.838 1.00 88.81 128 ASN A C 1
ATOM 1031 O O . ASN A 1 128 ? -5.534 3.262 24.997 1.00 88.81 128 ASN A O 1
ATOM 1035 N N . PHE A 1 129 ? -5.001 3.082 22.821 1.00 90.25 129 PHE A N 1
ATOM 1036 C CA . PHE A 1 129 ? -4.087 1.950 22.919 1.00 90.25 129 PHE A CA 1
ATOM 1037 C C . PHE A 1 129 ? -2.654 2.317 22.541 1.00 90.25 129 PHE A C 1
ATOM 1039 O O . PHE A 1 129 ? -1.815 1.429 22.435 1.00 90.25 129 PHE A O 1
ATOM 1046 N N . LEU A 1 130 ? -2.370 3.605 22.339 1.00 87.00 130 LEU A N 1
ATOM 1047 C CA . LEU A 1 130 ? -1.006 4.100 22.204 1.00 87.00 130 LEU A CA 1
ATOM 1048 C C . LEU A 1 130 ? -0.395 4.232 23.602 1.00 87.00 130 LEU A C 1
ATOM 1050 O O . LEU A 1 130 ? -0.926 4.952 24.449 1.00 87.00 130 LEU A O 1
ATOM 1054 N N . GLU A 1 131 ? 0.701 3.524 23.857 1.00 79.06 131 GLU A N 1
ATOM 1055 C CA . GLU A 1 131 ? 1.433 3.630 25.118 1.00 79.06 131 GLU A CA 1
ATOM 1056 C C . GLU A 1 131 ? 2.395 4.820 25.059 1.00 79.06 131 GLU A C 1
ATOM 1058 O O . GLU A 1 131 ? 3.169 4.936 24.116 1.00 79.06 131 GLU A O 1
ATOM 1063 N N . ASN A 1 132 ? 2.364 5.692 26.073 1.00 65.38 132 ASN A N 1
ATOM 1064 C CA . ASN A 1 132 ? 3.255 6.852 26.182 1.00 65.38 132 ASN A CA 1
ATOM 1065 C C . ASN A 1 132 ? 4.641 6.427 26.699 1.00 65.38 132 ASN A C 1
ATOM 1067 O O . ASN A 1 132 ? 4.987 6.658 27.860 1.00 65.38 132 ASN A O 1
ATOM 1071 N N . SER A 1 133 ? 5.387 5.696 25.875 1.00 60.00 133 SER A N 1
ATOM 1072 C CA . SER A 1 133 ? 6.749 5.239 26.164 1.00 60.00 133 SER A CA 1
ATOM 1073 C C . SER A 1 133 ? 7.729 5.817 25.140 1.00 60.00 133 SER A C 1
ATOM 1075 O O . SER A 1 133 ? 7.327 6.279 24.079 1.00 60.00 133 SER A O 1
ATOM 1077 N N . ALA A 1 134 ? 9.033 5.791 25.434 1.00 56.31 134 ALA A N 1
ATOM 1078 C CA . ALA A 1 134 ? 10.068 6.335 24.542 1.00 56.31 134 ALA A CA 1
ATOM 1079 C C . ALA A 1 134 ? 10.083 5.698 23.132 1.00 56.31 134 ALA A C 1
ATOM 1081 O O . ALA A 1 134 ? 10.683 6.254 22.220 1.00 56.31 134 ALA A O 1
ATOM 1082 N N . THR A 1 135 ? 9.424 4.547 22.959 1.00 60.41 135 THR A N 1
ATOM 1083 C CA . THR A 1 135 ? 9.252 3.830 21.686 1.00 60.41 135 THR A CA 1
ATOM 1084 C C . THR A 1 135 ? 7.787 3.767 21.230 1.00 60.41 135 THR A C 1
ATOM 1086 O O . THR A 1 135 ? 7.469 2.943 20.382 1.00 60.41 135 THR A O 1
ATOM 1089 N N . GLN A 1 136 ? 6.902 4.567 21.843 1.00 62.59 136 GLN A N 1
ATOM 1090 C CA . GLN A 1 136 ? 5.448 4.654 21.653 1.00 62.59 136 GLN A CA 1
ATOM 1091 C C . GLN A 1 136 ? 4.801 3.418 21.000 1.00 62.59 136 GLN A C 1
ATOM 1093 O O . GLN A 1 136 ? 4.422 3.423 19.829 1.00 62.59 136 GLN A O 1
ATOM 1098 N N . VAL A 1 137 ? 4.674 2.337 21.769 1.00 78.94 137 VAL A N 1
ATOM 1099 C CA . VAL A 1 137 ? 4.189 1.048 21.257 1.00 78.94 137 VAL A CA 1
ATOM 1100 C C . VAL A 1 137 ? 2.659 1.015 21.279 1.00 78.94 137 VAL A C 1
ATOM 1102 O O . VAL A 1 137 ? 2.027 1.391 22.266 1.00 78.94 137 VAL A O 1
ATOM 1105 N N . PHE A 1 138 ? 2.035 0.561 20.193 1.00 89.12 138 PHE A N 1
ATOM 1106 C CA . PHE A 1 138 ? 0.592 0.333 20.150 1.00 89.12 138 PHE A CA 1
ATOM 1107 C C . PHE A 1 138 ? 0.232 -1.043 20.734 1.00 89.12 138 PHE A C 1
ATOM 1109 O O . PHE A 1 138 ? 0.796 -2.072 20.361 1.00 89.12 138 PHE A O 1
ATOM 1116 N N . ASN A 1 139 ? -0.736 -1.079 21.652 1.00 90.56 139 ASN A N 1
ATOM 1117 C CA . ASN A 1 139 ? -1.132 -2.295 22.357 1.00 90.56 139 ASN A CA 1
ATOM 1118 C C . ASN A 1 139 ? -2.174 -3.112 21.564 1.00 90.56 139 ASN A C 1
ATOM 1120 O O . ASN A 1 139 ? -3.382 -3.049 21.829 1.00 90.56 139 ASN A O 1
ATOM 1124 N N . ASN A 1 140 ? -1.686 -3.923 20.614 1.00 91.38 140 ASN A N 1
ATOM 1125 C CA . ASN A 1 140 ? -2.497 -4.813 19.764 1.00 91.38 140 ASN A CA 1
ATOM 1126 C C . ASN A 1 140 ? -3.473 -5.679 20.573 1.00 91.38 140 ASN A C 1
ATOM 1128 O O . ASN A 1 140 ? -4.662 -5.766 20.258 1.00 91.38 140 ASN A O 1
ATOM 1132 N N . GLN A 1 141 ? -2.990 -6.297 21.653 1.00 90.38 141 GLN A N 1
ATOM 1133 C CA . GLN A 1 141 ? -3.783 -7.229 22.456 1.00 90.38 141 GLN A CA 1
ATOM 1134 C C . GLN A 1 141 ? -4.968 -6.539 23.138 1.00 90.38 141 GLN A C 1
ATOM 1136 O O . GLN A 1 141 ? -6.086 -7.061 23.136 1.00 90.38 141 GLN A O 1
ATOM 1141 N N . ALA A 1 142 ? -4.744 -5.362 23.723 1.00 92.00 142 ALA A N 1
ATOM 1142 C CA . ALA A 1 142 ? -5.795 -4.606 24.386 1.00 92.00 142 ALA A CA 1
ATOM 1143 C C . ALA A 1 142 ? -6.825 -4.069 23.378 1.00 92.00 142 ALA A C 1
ATOM 1145 O O . ALA A 1 142 ? -8.028 -4.131 23.662 1.00 92.00 142 ALA A O 1
ATOM 1146 N N . PHE A 1 143 ? -6.379 -3.617 22.199 1.00 93.56 143 PHE A N 1
ATOM 1147 C CA . PHE A 1 143 ? -7.267 -3.158 21.129 1.00 93.56 143 PHE A CA 1
ATOM 1148 C C . PHE A 1 143 ? -8.183 -4.284 20.634 1.00 93.56 143 PHE A C 1
ATOM 1150 O O . PHE A 1 143 ? -9.410 -4.154 20.693 1.00 93.56 143 PHE A O 1
ATOM 1157 N N . LEU A 1 144 ? -7.607 -5.430 20.251 1.00 92.31 144 LEU A N 1
ATOM 1158 C CA . LEU A 1 144 ? -8.361 -6.602 19.790 1.00 92.31 144 LEU A CA 1
ATOM 1159 C C . LEU A 1 144 ? -9.342 -7.102 20.862 1.00 92.31 144 LEU A C 1
ATOM 1161 O O . LEU A 1 144 ? -10.493 -7.426 20.567 1.00 92.31 144 LEU A O 1
ATOM 1165 N N . LYS A 1 145 ? -8.933 -7.088 22.137 1.00 91.75 145 LYS A N 1
ATOM 1166 C CA . LYS A 1 145 ? -9.791 -7.490 23.260 1.00 91.75 145 LYS A CA 1
ATOM 1167 C C . LYS A 1 145 ? -10.958 -6.531 23.496 1.00 91.75 145 LYS A C 1
ATOM 1169 O O . LYS A 1 145 ? -12.059 -6.990 23.803 1.00 91.75 145 LYS A O 1
ATOM 1174 N N . LYS A 1 146 ? -10.753 -5.211 23.380 1.00 92.00 146 LYS A N 1
ATOM 1175 C CA . LYS A 1 146 ? -11.860 -4.235 23.429 1.00 92.00 146 LYS A CA 1
ATOM 1176 C C . LYS A 1 146 ? -12.826 -4.489 22.279 1.00 92.00 146 LYS A C 1
ATOM 1178 O O . LYS A 1 146 ? -14.032 -4.510 22.511 1.00 92.00 146 LYS A O 1
ATOM 1183 N N . ARG A 1 147 ? -12.299 -4.707 21.075 1.00 90.19 147 ARG A N 1
ATOM 1184 C CA . ARG A 1 147 ? -13.114 -4.896 19.880 1.00 90.19 147 ARG A CA 1
ATOM 1185 C C . ARG A 1 147 ? -13.973 -6.158 19.954 1.00 90.19 147 ARG A C 1
ATOM 1187 O O . ARG A 1 147 ? -15.187 -6.046 19.824 1.00 90.19 147 ARG A O 1
ATOM 1194 N N . SER A 1 148 ? -13.383 -7.301 20.306 1.00 90.00 148 SER A N 1
ATOM 1195 C CA . SER A 1 148 ? -14.108 -8.565 20.518 1.00 90.00 148 SER A CA 1
ATOM 1196 C C . SER A 1 148 ? -15.260 -8.420 21.526 1.00 90.00 148 SER A C 1
ATOM 1198 O O . SER A 1 148 ? -16.355 -8.941 21.316 1.00 90.00 148 SER A O 1
ATOM 1200 N N . ARG A 1 149 ? -15.062 -7.632 22.595 1.00 90.00 149 ARG A N 1
ATOM 1201 C CA . ARG A 1 149 ? -16.127 -7.314 23.563 1.00 90.00 149 ARG A CA 1
ATOM 1202 C C . ARG A 1 149 ? -17.223 -6.421 22.985 1.00 90.00 149 ARG A C 1
ATOM 1204 O O . ARG A 1 149 ? -18.374 -6.574 23.371 1.00 90.00 149 ARG A O 1
ATOM 1211 N N . SER A 1 150 ? -16.880 -5.471 22.115 1.00 86.62 150 SER A N 1
ATOM 1212 C CA . SER A 1 150 ? -17.866 -4.573 21.502 1.00 86.62 150 SER A CA 1
ATOM 1213 C C . SER A 1 150 ? -18.684 -5.237 20.396 1.00 86.62 150 SER A C 1
ATOM 1215 O O . SER A 1 150 ? -19.868 -4.941 20.272 1.00 86.62 150 SER A O 1
ATOM 1217 N N . THR A 1 151 ? -18.080 -6.138 19.619 1.00 83.62 151 THR A N 1
ATOM 1218 C CA . THR A 1 151 ? -18.748 -6.828 18.505 1.00 83.62 151 THR A CA 1
ATOM 1219 C C . THR A 1 151 ? -19.418 -8.132 18.936 1.00 83.62 151 THR A C 1
ATOM 1221 O O . THR A 1 151 ? -20.214 -8.682 18.181 1.00 83.62 151 THR A O 1
ATOM 1224 N N . ASN A 1 152 ? -19.138 -8.628 20.150 1.00 83.75 152 ASN A N 1
ATOM 1225 C CA . ASN A 1 152 ? -19.504 -9.975 20.605 1.00 83.75 152 ASN A CA 1
ATOM 1226 C C . ASN A 1 152 ? -19.019 -11.083 19.647 1.00 83.75 152 ASN A C 1
ATOM 1228 O O . ASN A 1 152 ? -19.632 -12.148 19.562 1.00 83.75 152 ASN A O 1
ATOM 1232 N N . GLN A 1 153 ? -17.919 -10.838 18.931 1.00 81.75 153 GLN A N 1
ATOM 1233 C CA . GLN A 1 153 ? -17.298 -11.785 18.006 1.00 81.75 153 GLN A CA 1
ATOM 1234 C C . GLN A 1 153 ? -15.917 -12.228 18.516 1.00 81.75 153 GLN A C 1
ATOM 1236 O O . GLN A 1 153 ? -15.297 -11.522 19.323 1.00 81.75 153 GLN A O 1
ATOM 1241 N N . PRO A 1 154 ? -15.426 -13.413 18.100 1.00 81.56 154 PRO A N 1
ATOM 1242 C CA . PRO A 1 154 ? -14.054 -13.828 18.380 1.00 81.56 154 PRO A CA 1
ATOM 1243 C C . PRO A 1 154 ? -13.033 -12.875 17.738 1.00 81.56 154 PRO A C 1
ATOM 1245 O O . PRO A 1 154 ? -13.391 -11.963 16.997 1.00 81.56 154 PRO A O 1
ATOM 1248 N N . SER A 1 155 ? -11.748 -13.082 18.038 1.00 78.12 155 SER A N 1
ATOM 1249 C CA . SER A 1 155 ? -10.669 -12.302 17.424 1.00 78.12 155 SER A CA 1
ATOM 1250 C C . SER A 1 155 ? -10.745 -12.385 15.900 1.00 78.12 155 SER A C 1
ATOM 1252 O O . SER A 1 155 ? -10.737 -13.476 15.335 1.00 78.12 155 SER A O 1
ATOM 1254 N N . GLU A 1 156 ? -10.804 -11.227 15.251 1.00 87.62 156 GLU A N 1
ATOM 1255 C CA . GLU A 1 156 ? -10.932 -11.102 13.802 1.00 87.62 156 GLU A CA 1
ATOM 1256 C C . GLU A 1 156 ? -9.533 -11.206 13.163 1.00 87.62 156 GLU A C 1
ATOM 1258 O O . GLU A 1 156 ? -8.691 -10.334 13.407 1.00 87.62 156 GLU A O 1
ATOM 1263 N N . PRO A 1 157 ? -9.246 -12.256 12.366 1.00 89.81 157 PRO A N 1
ATOM 1264 C CA . PRO A 1 157 ? -7.893 -12.538 11.881 1.00 89.81 157 PRO A CA 1
ATOM 1265 C C . PRO A 1 157 ? -7.354 -11.432 10.970 1.00 89.81 157 PRO A C 1
ATOM 1267 O O . PRO A 1 157 ? -6.180 -11.089 11.064 1.00 89.81 157 PRO A O 1
ATOM 1270 N N . MET A 1 158 ? -8.217 -10.816 10.154 1.00 92.44 158 MET A N 1
ATOM 1271 C CA . MET A 1 158 ? -7.825 -9.712 9.274 1.00 92.44 158 MET A CA 1
ATOM 1272 C C . MET A 1 158 ? -7.309 -8.509 10.071 1.00 92.44 158 MET A C 1
ATOM 1274 O O . MET A 1 158 ? -6.285 -7.934 9.722 1.00 92.44 158 MET A O 1
ATOM 1278 N N . ILE A 1 159 ? -7.964 -8.159 11.185 1.00 92.06 159 ILE A N 1
ATOM 1279 C CA . ILE A 1 159 ? -7.523 -7.034 12.021 1.00 92.06 159 ILE A CA 1
ATOM 1280 C C . ILE A 1 159 ? -6.200 -7.347 12.695 1.00 92.06 159 ILE A C 1
ATOM 1282 O O . ILE A 1 159 ? -5.323 -6.491 12.725 1.00 92.06 159 ILE A O 1
ATOM 1286 N N . ALA A 1 160 ? -6.048 -8.561 13.226 1.00 92.12 160 ALA A N 1
ATOM 1287 C CA . ALA A 1 160 ? -4.791 -8.974 13.834 1.00 92.12 160 ALA A CA 1
ATOM 1288 C C . ALA A 1 160 ? -3.628 -8.836 12.835 1.00 92.12 160 ALA A C 1
ATOM 1290 O O . ALA A 1 160 ? -2.651 -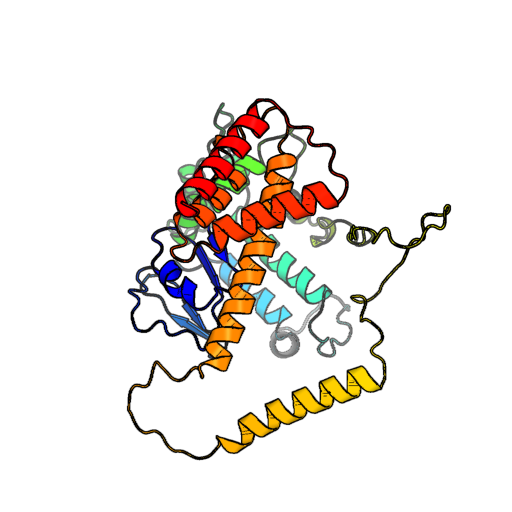8.160 13.143 1.00 92.12 160 ALA A O 1
ATOM 1291 N N . GLN A 1 161 ? -3.793 -9.352 11.611 1.00 92.19 161 GLN A N 1
ATOM 1292 C CA . GLN A 1 161 ? -2.789 -9.219 10.551 1.00 92.19 161 GLN A CA 1
ATOM 1293 C C . GLN A 1 161 ? -2.552 -7.759 10.134 1.00 92.19 161 GLN A C 1
ATOM 1295 O O . GLN A 1 161 ? -1.411 -7.349 9.941 1.00 92.19 161 GLN A O 1
ATOM 1300 N N . PHE A 1 162 ? -3.606 -6.942 10.030 1.00 93.50 162 PHE A N 1
ATOM 1301 C CA . PHE A 1 162 ? -3.474 -5.522 9.694 1.00 93.50 162 PHE A CA 1
ATOM 1302 C C . PHE A 1 162 ? -2.633 -4.761 10.727 1.00 93.50 162 PHE A C 1
ATOM 1304 O O . PHE A 1 162 ? -1.765 -3.972 10.356 1.00 93.50 162 PHE A O 1
ATOM 1311 N N . LEU A 1 163 ? -2.872 -4.997 12.018 1.00 92.81 163 LEU A N 1
ATOM 1312 C CA . LEU A 1 163 ? -2.164 -4.316 13.106 1.00 92.81 163 LEU A CA 1
ATOM 1313 C C . LEU A 1 163 ? -0.697 -4.751 13.241 1.00 92.81 163 LEU A C 1
ATOM 1315 O O . LEU A 1 163 ? 0.098 -4.052 13.863 1.00 92.81 163 LEU A O 1
ATOM 1319 N N . GLU A 1 164 ? -0.344 -5.901 12.674 1.00 90.69 164 GLU A N 1
ATOM 1320 C CA . GLU A 1 164 ? 1.031 -6.404 12.586 1.00 90.69 164 GLU A CA 1
ATOM 1321 C C . GLU A 1 164 ? 1.725 -5.975 11.283 1.00 90.69 164 GLU A C 1
ATOM 1323 O O . GLU A 1 164 ? 2.920 -6.209 11.107 1.00 90.69 164 GLU A O 1
ATOM 1328 N N . SER A 1 165 ? 1.001 -5.327 10.365 1.00 90.81 165 SER A N 1
ATOM 1329 C CA . SER A 1 165 ? 1.556 -4.903 9.084 1.00 90.81 165 SER A CA 1
ATOM 1330 C C . SER A 1 165 ? 2.528 -3.731 9.233 1.00 90.81 165 SER A C 1
ATOM 1332 O O . SER A 1 165 ? 2.282 -2.779 9.980 1.00 90.81 165 SER A O 1
ATOM 1334 N N . GLN A 1 166 ? 3.591 -3.741 8.424 1.00 87.62 166 GLN A N 1
ATOM 1335 C CA . GLN A 1 166 ? 4.545 -2.631 8.359 1.00 87.62 166 GLN A CA 1
ATOM 1336 C C . GLN A 1 166 ? 3.855 -1.307 8.002 1.00 87.62 166 GLN A C 1
ATOM 1338 O O . GLN A 1 166 ? 4.194 -0.271 8.553 1.00 87.62 166 GLN A O 1
ATOM 1343 N N . GLY A 1 167 ? 2.840 -1.333 7.131 1.00 87.81 167 GLY A N 1
ATOM 1344 C CA . GLY A 1 167 ? 2.105 -0.124 6.752 1.00 87.81 167 GLY A CA 1
ATOM 1345 C C . GLY A 1 167 ? 1.376 0.536 7.927 1.00 87.81 167 GLY A C 1
ATOM 1346 O O . GLY A 1 167 ? 1.315 1.763 7.997 1.00 87.81 167 GLY A O 1
ATOM 1347 N N . PHE A 1 168 ? 0.847 -0.254 8.866 1.00 90.25 168 PHE A N 1
ATOM 1348 C CA . PHE A 1 168 ? 0.247 0.290 10.082 1.00 90.25 168 PHE A CA 1
ATOM 1349 C C . PHE A 1 168 ? 1.307 0.811 11.060 1.00 90.25 168 PHE A C 1
ATOM 1351 O O . PHE A 1 168 ? 1.123 1.885 11.630 1.00 90.25 168 PHE A O 1
ATOM 1358 N N . LEU A 1 169 ? 2.428 0.102 11.216 1.00 87.62 169 LEU A N 1
ATOM 1359 C CA . LEU A 1 169 ? 3.548 0.560 12.045 1.00 87.62 169 LEU A CA 1
ATOM 1360 C C . LEU A 1 169 ? 4.124 1.888 11.523 1.00 87.62 169 LEU A C 1
ATOM 1362 O O . LEU A 1 169 ? 4.195 2.854 12.279 1.00 87.62 169 LEU A O 1
ATOM 1366 N N . ASP A 1 170 ? 4.390 1.989 10.219 1.00 86.44 170 ASP A N 1
ATOM 1367 C CA . ASP A 1 170 ? 4.839 3.220 9.557 1.00 86.44 170 ASP A CA 1
ATOM 1368 C C . ASP A 1 170 ? 3.822 4.363 9.730 1.00 86.44 170 ASP A C 1
ATOM 1370 O O . ASP A 1 170 ? 4.194 5.529 9.893 1.00 86.44 170 ASP A O 1
ATOM 1374 N N . TYR A 1 171 ? 2.518 4.055 9.686 1.00 86.94 171 TYR A N 1
ATOM 1375 C CA . TYR A 1 171 ? 1.458 5.033 9.943 1.00 86.94 171 TYR A CA 1
ATOM 1376 C C . TYR A 1 171 ? 1.530 5.584 11.371 1.00 86.94 171 TYR A C 1
ATOM 1378 O O . TYR A 1 171 ? 1.392 6.794 11.563 1.00 86.94 171 TYR A O 1
ATOM 1386 N N . LEU A 1 172 ? 1.765 4.724 12.364 1.00 84.75 172 LEU A N 1
ATOM 1387 C CA . LEU A 1 172 ? 1.931 5.145 13.752 1.00 84.75 172 LEU A CA 1
ATOM 1388 C C . LEU A 1 172 ? 3.200 5.980 13.934 1.00 84.75 172 LEU A C 1
ATOM 1390 O O . LEU A 1 172 ? 3.126 7.059 14.513 1.00 84.75 172 LEU A O 1
ATOM 1394 N N . GLU A 1 173 ? 4.334 5.552 13.386 1.00 79.62 173 GLU A N 1
ATOM 1395 C CA . GLU A 1 173 ? 5.594 6.301 13.478 1.00 79.62 173 GLU A CA 1
ATOM 1396 C C . GLU A 1 173 ? 5.469 7.709 12.876 1.00 79.62 173 GLU A C 1
ATOM 1398 O O . GLU A 1 173 ? 5.866 8.700 13.492 1.00 79.62 173 GLU A O 1
ATOM 1403 N N . ARG A 1 174 ? 4.838 7.829 11.700 1.00 76.81 174 ARG A N 1
ATOM 1404 C CA . ARG A 1 174 ? 4.620 9.123 11.029 1.00 76.81 174 ARG A CA 1
ATOM 1405 C C . ARG A 1 174 ? 3.556 9.980 11.712 1.00 76.81 174 ARG A C 1
ATOM 1407 O O . ARG A 1 174 ? 3.671 11.202 11.725 1.00 76.81 174 ARG A O 1
ATOM 1414 N N . GLY A 1 175 ? 2.503 9.357 12.237 1.00 64.88 175 GLY A N 1
ATOM 1415 C CA . GLY A 1 175 ? 1.365 10.039 12.855 1.00 64.88 175 GLY A CA 1
ATOM 1416 C C . GLY A 1 175 ? 1.602 10.485 14.299 1.00 64.88 175 GLY A C 1
ATOM 1417 O O . GLY A 1 175 ? 0.818 11.278 14.815 1.00 64.88 175 GLY A O 1
ATOM 1418 N N . VAL A 1 176 ? 2.655 9.984 14.952 1.00 58.03 176 VAL A N 1
ATOM 1419 C CA . VAL A 1 176 ? 2.905 10.186 16.391 1.00 58.03 176 VAL A CA 1
ATOM 1420 C C . VAL A 1 176 ? 4.190 10.997 16.664 1.00 58.03 176 VAL A C 1
ATOM 1422 O O . VAL A 1 176 ? 4.552 11.232 17.812 1.00 58.03 176 VAL A O 1
ATOM 1425 N N . GLY A 1 177 ? 4.848 11.508 15.614 1.00 50.88 177 GLY A N 1
ATOM 1426 C CA . GLY A 1 177 ? 6.142 12.197 15.707 1.00 50.88 177 GLY A CA 1
ATOM 1427 C C . GLY A 1 177 ? 6.147 13.710 15.980 1.00 50.88 177 GLY A C 1
ATOM 1428 O O . GLY A 1 177 ? 7.223 14.254 16.198 1.00 50.88 177 GLY A O 1
ATOM 1429 N N . PHE A 1 178 ? 5.022 14.430 15.983 1.00 45.97 178 PHE A N 1
ATOM 1430 C CA . PHE A 1 178 ? 5.044 15.891 16.173 1.00 45.97 178 PHE A CA 1
ATOM 1431 C C . PHE A 1 178 ? 3.777 16.382 16.874 1.00 45.97 178 PHE A C 1
ATOM 1433 O O . PHE A 1 178 ? 2.724 16.315 16.270 1.00 45.97 178 PHE A O 1
ATOM 1440 N N . ASP A 1 179 ? 3.907 16.923 18.087 1.00 50.94 179 ASP A N 1
ATOM 1441 C CA . ASP A 1 179 ? 2.935 17.767 18.811 1.00 50.94 179 ASP A CA 1
ATOM 1442 C C . ASP A 1 179 ? 1.531 17.174 19.115 1.00 50.94 179 ASP A C 1
ATOM 1444 O O . ASP A 1 179 ? 0.880 16.549 18.279 1.00 50.94 179 ASP A O 1
ATOM 1448 N N . GLU A 1 180 ? 0.995 17.443 20.313 1.00 52.44 180 GLU A N 1
ATOM 1449 C CA . GLU A 1 180 ? -0.349 16.993 20.748 1.00 52.44 180 GLU A CA 1
ATOM 1450 C C . GLU A 1 180 ? -1.492 17.520 19.846 1.00 52.44 180 GLU A C 1
ATOM 1452 O O . GLU A 1 180 ? -2.632 17.069 19.943 1.00 52.44 180 GLU A O 1
ATOM 1457 N N . ASN A 1 181 ? -1.179 18.447 18.934 1.00 53.84 181 ASN A N 1
ATOM 1458 C CA . ASN A 1 181 ? -2.092 19.073 17.981 1.00 53.84 181 ASN A CA 1
ATOM 1459 C C . ASN A 1 181 ? -2.107 18.454 16.567 1.00 53.84 181 ASN A C 1
ATOM 1461 O O . ASN A 1 181 ? -2.925 18.879 15.742 1.00 53.84 181 ASN A O 1
ATOM 1465 N N . ASN A 1 182 ? -1.256 17.471 16.240 1.00 58.59 182 ASN A N 1
ATOM 1466 C CA . ASN A 1 182 ? -1.292 16.833 14.916 1.00 58.59 182 ASN A CA 1
ATOM 1467 C C . ASN A 1 182 ? -2.348 15.726 14.842 1.00 58.59 182 ASN A C 1
ATOM 1469 O O . ASN A 1 182 ? -2.074 14.527 14.916 1.00 58.59 182 ASN A O 1
ATOM 1473 N N . ASN A 1 183 ? -3.593 16.147 14.629 1.00 69.88 183 ASN A N 1
ATOM 1474 C CA . ASN A 1 183 ? -4.664 15.238 14.243 1.00 69.88 183 ASN A CA 1
ATOM 1475 C C . ASN A 1 183 ? -4.493 14.854 12.769 1.00 69.88 183 ASN A C 1
ATOM 1477 O O . ASN A 1 183 ? -4.552 15.714 11.879 1.00 69.88 183 ASN A O 1
ATOM 1481 N N . THR A 1 184 ? -4.321 13.560 12.501 1.00 82.12 184 THR A N 1
ATOM 1482 C CA . THR A 1 184 ? -4.330 13.026 11.138 1.00 82.12 184 THR A CA 1
ATOM 1483 C C . THR A 1 184 ? -5.703 13.249 10.496 1.00 82.12 184 THR A C 1
ATOM 1485 O O . THR A 1 184 ? -6.698 13.548 11.165 1.00 82.12 184 THR A O 1
ATOM 1488 N N . VAL A 1 185 ? -5.791 13.086 9.174 1.00 85.69 185 VAL A N 1
ATOM 1489 C CA . VAL A 1 185 ? -7.081 13.131 8.463 1.00 85.69 185 VAL A CA 1
ATOM 1490 C C . VAL A 1 185 ? -8.051 12.076 9.017 1.00 85.69 185 VAL A C 1
ATOM 1492 O O . VAL A 1 185 ? -9.250 12.337 9.098 1.00 85.69 185 VAL A O 1
ATOM 1495 N N . LEU A 1 186 ? -7.535 10.924 9.461 1.00 87.75 186 LEU A N 1
ATOM 1496 C CA . LEU A 1 186 ? -8.330 9.872 10.089 1.00 87.75 186 LEU A CA 1
ATOM 1497 C C . LEU A 1 186 ? -8.919 10.332 11.428 1.00 87.75 186 LEU A C 1
ATOM 1499 O O . LEU A 1 186 ? -10.107 10.137 11.669 1.00 87.75 186 LEU A O 1
ATOM 1503 N N . ASP A 1 187 ? -8.120 10.997 12.263 1.00 86.31 187 ASP A N 1
ATOM 1504 C CA . ASP A 1 187 ? -8.559 11.483 13.578 1.00 86.31 187 ASP A CA 1
ATOM 1505 C C . ASP A 1 187 ? -9.603 12.581 13.449 1.00 86.31 187 ASP A C 1
ATOM 1507 O O . ASP A 1 187 ? -10.661 12.528 14.071 1.00 86.31 187 ASP A O 1
ATOM 1511 N N . LYS A 1 188 ? -9.341 13.551 12.568 1.00 87.75 188 LYS A N 1
ATOM 1512 C CA . LYS A 1 188 ? -10.298 14.616 12.266 1.00 87.75 188 LYS A CA 1
ATOM 1513 C C . LYS A 1 188 ? -11.613 14.039 11.734 1.00 87.75 188 LYS A C 1
ATOM 1515 O O . LYS A 1 188 ? -12.676 14.579 12.031 1.00 87.75 188 LYS A O 1
ATOM 1520 N N . LEU A 1 189 ? -11.558 12.943 10.970 1.00 88.75 189 LEU A N 1
ATOM 1521 C CA . LEU A 1 189 ? -12.754 12.263 10.485 1.00 88.75 189 LEU A CA 1
ATOM 1522 C C . LEU A 1 189 ? -13.492 11.551 11.625 1.00 88.75 189 LEU A C 1
ATOM 1524 O O . LEU A 1 189 ? -14.710 11.683 11.718 1.00 88.75 189 LEU A O 1
ATOM 1528 N N . GLN A 1 190 ? -12.784 10.820 12.490 1.00 89.12 190 GLN A N 1
ATOM 1529 C CA . GLN A 1 190 ? -13.377 10.168 13.663 1.00 89.12 190 GLN A CA 1
ATOM 1530 C C . GLN A 1 190 ? -14.060 11.194 14.582 1.00 89.12 190 GLN A C 1
ATOM 1532 O O . GLN A 1 190 ? -15.201 10.977 14.996 1.00 89.12 190 GLN A O 1
ATOM 1537 N N . ASP A 1 191 ? -13.423 12.344 14.813 1.00 87.25 191 ASP A N 1
ATOM 1538 C CA . ASP A 1 191 ? -13.987 13.463 15.571 1.00 87.25 191 ASP A CA 1
ATOM 1539 C C . ASP A 1 191 ? -15.224 14.064 14.893 1.00 87.25 191 ASP A C 1
ATOM 1541 O O . ASP A 1 191 ? -16.244 14.289 15.550 1.00 87.25 191 ASP A O 1
ATOM 1545 N N . ALA A 1 192 ? -15.162 14.312 13.580 1.00 86.94 192 ALA A N 1
ATOM 1546 C CA . ALA A 1 192 ? -16.287 14.849 12.818 1.00 86.94 192 ALA A CA 1
ATOM 1547 C C . ALA A 1 192 ? -17.495 13.899 12.863 1.00 86.94 192 ALA A C 1
ATOM 1549 O O . ALA A 1 192 ? -18.614 14.344 13.122 1.00 86.94 192 ALA A O 1
ATOM 1550 N N . ILE A 1 193 ? -17.266 12.591 12.691 1.00 86.31 193 ILE A N 1
ATOM 1551 C CA . ILE A 1 193 ? -18.303 11.556 12.804 1.00 86.31 193 ILE A CA 1
ATOM 1552 C C . ILE A 1 193 ? -18.882 11.535 14.224 1.00 86.31 193 ILE A C 1
ATOM 1554 O O . ILE A 1 193 ? -20.102 11.566 14.382 1.00 86.31 193 ILE A O 1
ATOM 1558 N N . GLY A 1 194 ? -18.034 11.549 15.258 1.00 85.00 194 GLY A N 1
ATOM 1559 C CA . GLY A 1 194 ? -18.467 11.547 16.658 1.00 85.00 194 GLY A CA 1
ATOM 1560 C C . GLY A 1 194 ? -19.284 12.782 17.057 1.00 85.00 194 GLY A C 1
ATOM 1561 O O . GLY A 1 194 ? -20.173 12.688 17.900 1.00 85.00 194 GLY A O 1
ATOM 1562 N N . ARG A 1 195 ? -19.026 13.934 16.424 1.00 86.94 195 ARG A N 1
ATOM 1563 C CA . ARG A 1 195 ? -19.759 15.197 16.636 1.00 86.94 195 ARG A CA 1
ATOM 1564 C C . ARG A 1 195 ? -20.971 15.375 15.713 1.00 86.94 195 ARG A C 1
ATOM 1566 O O . ARG A 1 195 ? -21.642 16.400 15.810 1.00 86.94 195 ARG A O 1
ATOM 1573 N N . GLY A 1 196 ? -21.245 14.429 14.809 1.00 83.31 196 GLY A N 1
ATOM 1574 C CA . GLY A 1 196 ? -22.316 14.546 13.811 1.00 83.31 196 GLY A CA 1
ATOM 1575 C C . GLY A 1 196 ? -22.083 15.651 12.771 1.00 83.31 196 GLY A C 1
ATOM 1576 O O . GLY A 1 196 ? -23.035 16.164 12.184 1.00 83.31 196 GLY A O 1
ATOM 1577 N N . GLN A 1 197 ? -20.828 16.057 12.565 1.00 85.56 197 GLN A N 1
ATOM 1578 C CA . GLN A 1 197 ? -20.435 17.042 11.558 1.00 85.56 197 GLN A CA 1
ATOM 1579 C C . GLN A 1 197 ? -20.342 16.397 10.172 1.00 85.56 197 GLN A C 1
ATOM 1581 O O . GLN A 1 197 ? -20.254 15.177 10.041 1.00 85.56 197 GLN A O 1
ATOM 1586 N N . ASN A 1 198 ? -20.355 17.218 9.117 1.00 81.50 198 ASN A N 1
ATOM 1587 C CA . ASN A 1 198 ? -20.236 16.719 7.750 1.00 81.50 198 ASN A CA 1
ATOM 1588 C C . ASN A 1 198 ? -18.850 16.075 7.539 1.00 81.50 198 ASN A C 1
ATOM 1590 O O . ASN A 1 198 ? -17.857 16.798 7.565 1.00 81.50 198 ASN A O 1
ATOM 1594 N N . PRO A 1 199 ? -18.761 14.764 7.241 1.00 80.06 199 PRO A N 1
ATOM 1595 C CA . PRO A 1 199 ? -17.488 14.088 7.010 1.00 80.06 199 PRO A CA 1
ATOM 1596 C C . PRO A 1 199 ? -16.657 14.697 5.881 1.00 80.06 199 PRO A C 1
ATOM 1598 O O . PRO A 1 199 ? -15.456 14.517 5.862 1.00 80.06 199 PRO A O 1
ATOM 1601 N N . MET A 1 200 ? -17.247 15.416 4.925 1.00 79.94 200 MET A N 1
ATOM 1602 C CA . MET A 1 200 ? -16.500 16.042 3.827 1.00 79.94 200 MET A CA 1
ATOM 1603 C C . MET A 1 200 ? -15.637 17.225 4.279 1.00 79.94 200 MET A C 1
ATOM 1605 O O . MET A 1 200 ? -14.755 17.644 3.536 1.00 79.94 200 MET A O 1
ATOM 1609 N N . SER A 1 201 ? -15.846 17.749 5.493 1.00 78.62 201 SER A N 1
ATOM 1610 C CA . SER A 1 201 ? -15.087 18.892 6.008 1.00 78.62 201 SER A CA 1
ATOM 1611 C C . SER A 1 201 ? -13.647 18.561 6.409 1.00 78.62 201 SER A C 1
ATOM 1613 O O . SER A 1 201 ? -12.904 19.481 6.739 1.00 78.62 201 SER A O 1
ATOM 1615 N N . VAL A 1 202 ? -13.244 17.281 6.424 1.00 80.00 202 VAL A N 1
ATOM 1616 C CA . VAL A 1 202 ? -11.842 16.899 6.693 1.00 80.00 202 VAL A CA 1
ATOM 1617 C C . VAL A 1 202 ? -10.908 17.177 5.529 1.00 80.00 202 VAL A C 1
ATOM 1619 O O . VAL A 1 202 ? -9.704 17.326 5.745 1.00 80.00 202 VAL A O 1
ATOM 1622 N N . PHE A 1 203 ? -11.434 17.211 4.307 1.00 71.25 203 PHE A N 1
ATOM 1623 C CA . PHE A 1 203 ? -10.619 17.537 3.152 1.00 71.25 203 PHE A CA 1
ATOM 1624 C C . PHE A 1 203 ? -10.350 19.047 3.118 1.00 71.25 203 PHE A C 1
ATOM 1626 O O . PHE A 1 203 ? -11.253 19.831 3.428 1.00 71.25 203 PHE A O 1
ATOM 1633 N N . PRO A 1 204 ? -9.130 19.475 2.737 1.00 64.25 204 PRO A N 1
ATOM 1634 C CA . PRO A 1 204 ? -8.876 20.875 2.424 1.00 64.25 204 PRO A CA 1
ATOM 1635 C C . PRO A 1 204 ? -9.921 21.359 1.415 1.00 64.25 204 PRO A C 1
ATOM 1637 O O . PRO A 1 204 ? -10.279 20.621 0.493 1.00 64.25 204 PRO A O 1
ATOM 1640 N N . SER A 1 205 ? -10.426 22.584 1.576 1.00 55.38 205 SER A N 1
ATOM 1641 C CA . SER A 1 205 ? -11.272 23.182 0.546 1.00 55.38 205 SER A CA 1
ATOM 1642 C C . SER A 1 205 ? -10.510 23.179 -0.785 1.00 55.38 205 SER A C 1
ATOM 1644 O O . SER A 1 205 ? -9.317 23.470 -0.824 1.00 55.38 205 SER A O 1
ATOM 1646 N N . SER A 1 206 ? -11.204 22.827 -1.870 1.00 49.84 206 SER A N 1
ATOM 1647 C CA . SER A 1 206 ? -10.687 22.626 -3.237 1.00 49.84 206 SER A CA 1
ATOM 1648 C C . SER A 1 206 ? -10.118 23.896 -3.916 1.00 49.84 206 SER A C 1
ATOM 1650 O O . SER A 1 206 ? -10.254 24.063 -5.123 1.00 49.84 206 SER A O 1
ATOM 1652 N N . VAL A 1 207 ? -9.516 24.825 -3.169 1.00 44.72 207 VAL A N 1
ATOM 1653 C CA . VAL A 1 207 ? -8.974 26.106 -3.667 1.00 44.72 207 VAL A CA 1
ATOM 1654 C C . VAL A 1 207 ? -7.441 26.120 -3.631 1.00 44.72 207 VAL A C 1
ATOM 1656 O O . VAL A 1 207 ? -6.819 27.176 -3.627 1.00 44.72 207 VAL A O 1
ATOM 1659 N N . VAL A 1 208 ? -6.802 24.953 -3.607 1.00 43.91 208 VAL A N 1
ATOM 1660 C CA . VAL A 1 208 ? -5.362 24.855 -3.858 1.00 43.91 208 VAL A CA 1
ATOM 1661 C C . VAL A 1 208 ? -5.185 23.943 -5.058 1.00 43.91 208 VAL A C 1
ATOM 1663 O O . VAL A 1 208 ? -5.201 22.719 -4.935 1.00 43.91 208 VAL A O 1
ATOM 1666 N N . GLU A 1 209 ? -5.115 24.561 -6.236 1.00 39.84 209 GLU A N 1
ATOM 1667 C CA . GLU A 1 209 ? -4.645 23.889 -7.444 1.00 39.84 209 GLU A CA 1
ATOM 1668 C C . GLU A 1 209 ? -3.248 23.310 -7.169 1.00 39.84 209 GLU A C 1
ATOM 1670 O O . GLU A 1 209 ? -2.437 23.969 -6.511 1.00 39.84 209 GLU A O 1
ATOM 1675 N N . PRO A 1 210 ? -2.955 22.081 -7.624 1.00 41.66 210 PRO A N 1
ATOM 1676 C CA . PRO A 1 210 ? -1.628 21.506 -7.473 1.00 41.66 210 PRO A CA 1
ATOM 1677 C C . PRO A 1 210 ? -0.594 22.404 -8.164 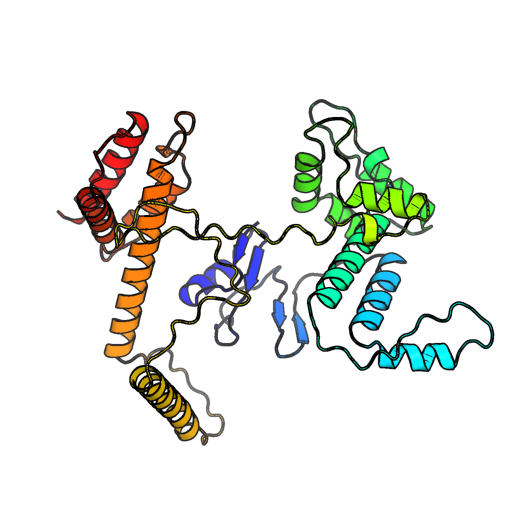1.00 41.66 210 PRO A C 1
ATOM 1679 O O . PRO A 1 210 ? -0.709 22.706 -9.351 1.00 41.66 210 PRO A O 1
ATOM 1682 N N . GLU A 1 211 ? 0.419 22.831 -7.414 1.00 35.03 211 GLU A N 1
ATOM 1683 C CA . GLU A 1 211 ? 1.546 23.595 -7.941 1.00 35.03 211 GLU A CA 1
ATOM 1684 C C . GLU A 1 211 ? 2.413 22.663 -8.797 1.00 35.03 211 GLU A C 1
ATOM 1686 O O . GLU A 1 211 ? 3.178 21.843 -8.291 1.00 35.03 211 GLU A O 1
ATOM 1691 N N . ILE A 1 212 ? 2.251 22.745 -10.117 1.00 40.84 212 ILE A N 1
ATOM 1692 C CA . ILE A 1 212 ? 3.116 22.043 -11.065 1.00 40.84 212 ILE A CA 1
ATOM 1693 C C . ILE A 1 212 ? 4.328 22.939 -11.319 1.00 40.84 212 ILE A C 1
ATOM 1695 O O . ILE A 1 212 ? 4.249 23.920 -12.058 1.00 40.84 212 ILE A O 1
ATOM 1699 N N . ILE A 1 213 ? 5.460 22.599 -10.705 1.00 37.38 213 ILE A N 1
ATOM 1700 C CA . ILE A 1 213 ? 6.744 23.254 -10.968 1.00 37.38 213 ILE A CA 1
ATOM 1701 C C . ILE A 1 213 ? 7.314 22.663 -12.264 1.00 37.38 213 ILE A C 1
ATOM 1703 O O . ILE A 1 213 ? 7.944 21.609 -12.262 1.00 37.38 213 ILE A O 1
ATOM 1707 N N . THR A 1 214 ? 7.078 23.324 -13.395 1.00 35.81 214 THR A N 1
ATOM 1708 C CA . THR A 1 214 ? 7.805 23.040 -14.642 1.00 35.81 214 THR A CA 1
ATOM 1709 C C . THR A 1 214 ? 9.166 23.728 -14.629 1.00 35.81 214 THR A C 1
ATOM 1711 O O . THR A 1 214 ? 9.246 24.936 -14.403 1.00 35.81 214 THR A O 1
ATOM 1714 N N . VAL A 1 215 ? 10.232 22.976 -14.919 1.00 34.47 215 VAL A N 1
ATOM 1715 C CA . VAL A 1 215 ? 11.572 23.526 -15.167 1.00 34.47 215 VAL A CA 1
ATOM 1716 C C . VAL A 1 215 ? 11.504 24.387 -16.428 1.00 34.47 215 VAL A C 1
ATOM 1718 O O . VAL A 1 215 ? 11.146 23.905 -17.501 1.00 34.47 215 VAL A O 1
ATOM 1721 N N . SER A 1 216 ? 11.787 25.680 -16.293 1.00 36.81 216 SER A N 1
ATOM 1722 C CA . SER A 1 216 ? 11.837 26.612 -17.418 1.00 36.81 216 SER A CA 1
ATOM 1723 C C . SER A 1 216 ? 12.999 26.266 -18.347 1.00 36.81 216 SER A C 1
ATOM 1725 O O . SER A 1 216 ? 14.146 26.226 -17.906 1.00 36.81 216 SER A O 1
ATOM 1727 N N . ASP A 1 217 ? 12.695 26.074 -19.628 1.00 36.81 217 ASP A N 1
ATOM 1728 C CA . ASP A 1 217 ? 13.685 25.899 -20.686 1.00 36.81 217 ASP A CA 1
ATOM 1729 C C . ASP A 1 217 ? 14.373 27.252 -20.925 1.00 36.81 217 ASP A C 1
ATOM 1731 O O . ASP A 1 217 ? 13.794 28.194 -21.477 1.00 36.81 217 ASP A O 1
ATOM 1735 N N . SER A 1 218 ? 15.589 27.410 -20.406 1.00 41.94 218 SER A N 1
ATOM 1736 C CA . SER A 1 218 ? 16.365 28.642 -20.533 1.00 41.94 218 SER A CA 1
ATOM 1737 C C . SER A 1 218 ? 16.998 28.728 -21.921 1.00 41.94 218 SER A C 1
ATOM 1739 O O . SER A 1 218 ? 18.214 28.661 -22.076 1.00 41.94 218 SER A O 1
ATOM 1741 N N . ALA A 1 219 ? 16.165 28.898 -22.941 1.00 39.78 219 ALA A N 1
ATOM 1742 C CA . ALA A 1 219 ? 16.591 29.224 -24.290 1.00 39.78 219 ALA A CA 1
ATOM 1743 C C . ALA A 1 219 ? 15.623 30.252 -24.878 1.00 39.78 219 ALA A C 1
ATOM 1745 O O . ALA A 1 219 ? 14.713 29.914 -25.621 1.00 39.78 219 ALA A O 1
ATOM 1746 N N . VAL A 1 220 ? 15.808 31.510 -24.471 1.00 39.91 220 VAL A N 1
ATOM 1747 C CA . VAL A 1 220 ? 15.590 32.767 -25.216 1.00 39.91 220 VAL A CA 1
ATOM 1748 C C . VAL A 1 220 ? 15.442 33.871 -24.171 1.00 39.91 220 VAL A C 1
ATOM 1750 O O . VAL A 1 220 ? 14.478 33.936 -23.412 1.00 39.91 220 VAL A O 1
ATOM 1753 N N . GLY A 1 221 ? 16.459 34.728 -24.094 1.00 42.50 221 GLY A N 1
ATOM 1754 C CA . GLY A 1 221 ? 16.500 35.827 -23.144 1.00 42.50 221 GLY A CA 1
ATOM 1755 C C . GLY A 1 221 ? 15.417 36.859 -23.431 1.00 42.50 221 GLY A C 1
ATOM 1756 O O . GLY A 1 221 ? 15.535 37.619 -24.386 1.00 42.50 221 GLY A O 1
ATOM 1757 N N . ILE A 1 222 ? 14.414 36.939 -22.558 1.00 32.69 222 ILE A N 1
ATOM 1758 C CA . ILE A 1 222 ? 13.661 38.167 -22.308 1.00 32.69 222 ILE A CA 1
ATOM 1759 C C . ILE A 1 222 ? 13.477 38.285 -20.794 1.00 32.69 222 ILE A C 1
ATOM 1761 O O . ILE A 1 222 ? 12.823 37.475 -20.147 1.00 32.69 222 ILE A O 1
ATOM 1765 N N . SER A 1 223 ? 14.132 39.298 -20.237 1.00 41.38 223 SER A N 1
ATOM 1766 C CA . SER A 1 223 ? 14.013 39.721 -18.848 1.00 41.38 223 SER A CA 1
ATOM 1767 C C . SER A 1 223 ? 12.628 40.323 -18.589 1.00 41.38 223 SER A C 1
ATOM 1769 O O . SER A 1 223 ? 12.197 41.205 -19.331 1.00 41.38 223 SER A O 1
ATOM 1771 N N . GLY A 1 224 ? 11.979 39.898 -17.501 1.00 36.84 224 GLY A N 1
ATOM 1772 C CA . GLY A 1 224 ? 10.889 40.632 -16.856 1.00 36.84 224 GLY A CA 1
ATOM 1773 C C . GLY A 1 224 ? 9.500 39.991 -16.953 1.00 36.84 224 GLY A C 1
ATOM 1774 O O . GLY A 1 224 ? 8.988 39.740 -18.036 1.00 36.84 224 GLY A O 1
ATOM 1775 N N . SER A 1 225 ? 8.859 39.859 -15.785 1.00 34.75 225 SER A N 1
ATOM 1776 C CA . SER A 1 225 ? 7.495 39.366 -15.526 1.00 34.75 225 SER A CA 1
ATOM 1777 C C . SER A 1 225 ? 7.349 37.843 -15.448 1.00 34.75 225 SER A C 1
ATOM 1779 O O . SER A 1 225 ? 7.438 37.128 -16.439 1.00 34.75 225 SER A O 1
ATOM 1781 N N . SER A 1 226 ? 7.060 37.363 -14.234 1.00 37.38 226 SER A N 1
ATOM 1782 C CA . SER A 1 226 ? 6.549 36.019 -13.956 1.00 37.38 226 SER A CA 1
ATOM 1783 C C . SER A 1 226 ? 5.246 35.816 -14.737 1.00 37.38 226 SER A C 1
ATOM 1785 O O . SER A 1 226 ? 4.171 36.251 -14.323 1.00 37.38 226 SER A O 1
ATOM 1787 N N . ALA A 1 227 ? 5.351 35.222 -15.924 1.00 34.78 227 ALA A N 1
ATOM 1788 C CA . ALA A 1 227 ? 4.194 34.836 -16.708 1.00 34.78 227 ALA A CA 1
ATOM 1789 C C . ALA A 1 227 ? 3.576 33.591 -16.059 1.00 34.78 227 ALA A C 1
ATOM 1791 O O . ALA A 1 227 ? 4.098 32.485 -16.176 1.00 34.78 227 ALA A O 1
ATOM 1792 N N . LYS A 1 228 ? 2.475 33.788 -15.326 1.00 36.81 228 LYS A N 1
ATOM 1793 C CA . LYS A 1 228 ? 1.596 32.696 -14.901 1.00 36.81 228 LYS A CA 1
ATOM 1794 C C . LYS A 1 228 ? 0.944 32.102 -16.144 1.00 36.81 228 LYS A C 1
ATOM 1796 O O . LYS A 1 228 ? 0.127 32.770 -16.776 1.00 36.81 228 LYS A O 1
ATOM 1801 N N . TYR A 1 229 ? 1.282 30.860 -16.465 1.00 41.12 229 TYR A N 1
ATOM 1802 C CA . TYR A 1 229 ? 0.572 30.090 -17.477 1.00 41.12 229 TYR A CA 1
ATOM 1803 C C . TYR A 1 229 ? -0.359 29.100 -16.783 1.00 41.12 229 TYR A C 1
ATOM 1805 O O . TYR A 1 229 ? 0.087 28.184 -16.099 1.00 41.12 229 TYR A O 1
ATOM 1813 N N . THR A 1 230 ? -1.662 29.310 -16.936 1.00 36.72 230 THR A N 1
ATOM 1814 C CA . THR A 1 230 ? -2.694 28.332 -16.591 1.00 36.72 230 THR A CA 1
ATOM 1815 C C . THR A 1 230 ? -2.903 27.416 -17.790 1.00 36.72 230 THR A C 1
ATOM 1817 O O . THR A 1 230 ? -3.214 27.878 -18.890 1.00 36.72 230 THR A O 1
ATOM 1820 N N . HIS A 1 231 ? -2.720 26.113 -17.592 1.00 41.09 231 HIS A N 1
ATOM 1821 C CA . HIS A 1 231 ? -2.966 25.111 -18.621 1.00 41.09 231 HIS A CA 1
ATOM 1822 C C . HIS A 1 231 ? -4.027 24.120 -18.131 1.00 41.09 231 HIS A C 1
ATOM 1824 O O . HIS A 1 231 ? -3.762 23.317 -17.245 1.00 41.09 231 HIS A O 1
ATOM 1830 N N . ASP A 1 232 ? -5.211 24.139 -18.750 1.00 43.25 232 ASP A N 1
ATOM 1831 C CA . ASP A 1 232 ? -6.325 23.221 -18.437 1.00 43.25 232 ASP A CA 1
ATOM 1832 C C . ASP A 1 232 ? -6.064 21.763 -18.883 1.00 43.25 232 ASP A C 1
ATOM 1834 O O . ASP A 1 232 ? -6.855 20.863 -18.596 1.00 43.25 232 ASP A O 1
ATOM 1838 N N . ARG A 1 233 ? -4.983 21.508 -19.638 1.00 43.19 233 ARG A N 1
ATOM 1839 C CA . ARG A 1 233 ? -4.538 20.188 -20.125 1.00 43.19 233 ARG A CA 1
ATOM 1840 C C . ARG A 1 233 ? -3.018 20.178 -20.288 1.00 43.19 233 ARG A C 1
ATOM 1842 O O . ARG A 1 233 ? -2.422 21.235 -20.476 1.00 43.19 233 ARG A O 1
ATOM 1849 N N . PHE A 1 234 ? -2.408 18.987 -20.289 1.00 34.66 234 PHE A N 1
ATOM 1850 C CA . PHE A 1 234 ? -0.994 18.825 -20.650 1.00 34.66 234 PHE A CA 1
ATOM 1851 C C . PHE A 1 234 ? -0.695 19.567 -21.961 1.00 34.66 234 PHE A C 1
ATOM 1853 O O . PHE A 1 234 ? -1.488 19.435 -22.901 1.00 34.66 234 PHE A O 1
ATOM 1860 N N . PRO A 1 235 ? 0.413 20.326 -22.048 1.00 40.69 235 PRO A N 1
ATOM 1861 C CA . PRO A 1 235 ? 0.767 21.056 -23.254 1.00 40.69 235 PRO A CA 1
ATOM 1862 C C . PRO A 1 235 ? 0.972 20.063 -24.399 1.00 40.69 235 PRO A C 1
ATOM 1864 O O . PRO A 1 235 ? 2.005 19.413 -24.536 1.00 40.69 235 PRO A O 1
ATOM 1867 N N . SER A 1 236 ? -0.055 19.910 -25.230 1.00 47.97 236 SER A N 1
ATOM 1868 C CA . SER A 1 236 ? 0.084 19.236 -26.505 1.00 47.97 236 SER A CA 1
ATOM 1869 C C . SER A 1 236 ? 0.820 20.202 -27.416 1.00 47.97 236 SER A C 1
ATOM 1871 O O . SER A 1 236 ? 0.257 21.239 -27.775 1.00 47.97 236 SER A O 1
ATOM 1873 N N . ASN A 1 237 ? 2.054 19.874 -27.798 1.00 50.12 237 ASN A N 1
ATOM 1874 C CA . ASN A 1 237 ? 2.701 20.551 -28.916 1.00 50.12 237 ASN A CA 1
ATOM 1875 C C . ASN A 1 237 ? 1.703 20.584 -30.077 1.00 50.12 237 ASN A C 1
ATOM 1877 O O . ASN A 1 237 ? 1.199 19.530 -30.484 1.00 50.12 237 ASN A O 1
ATOM 1881 N N . ILE A 1 238 ? 1.367 21.786 -30.554 1.00 56.84 238 ILE A N 1
ATOM 1882 C CA . ILE A 1 238 ? 0.529 21.957 -31.740 1.00 56.84 238 ILE A CA 1
ATOM 1883 C C . ILE A 1 238 ? 1.319 21.320 -32.879 1.00 56.84 238 ILE A C 1
ATOM 1885 O O . ILE A 1 238 ? 2.310 21.877 -33.349 1.00 56.84 238 ILE A O 1
ATOM 1889 N N . ARG A 1 239 ? 0.929 20.099 -33.253 1.00 61.62 239 ARG A N 1
ATOM 1890 C CA . ARG A 1 239 ? 1.558 19.375 -34.350 1.00 61.62 239 ARG A CA 1
ATOM 1891 C C . ARG A 1 239 ? 1.229 20.114 -35.633 1.00 61.62 239 ARG A C 1
ATOM 1893 O O . ARG A 1 239 ? 0.072 20.465 -35.869 1.00 61.62 239 ARG A O 1
ATOM 1900 N N . THR A 1 240 ? 2.241 20.356 -36.454 1.00 77.19 240 THR A N 1
ATOM 1901 C CA . THR A 1 240 ? 1.996 20.834 -37.813 1.00 77.19 240 THR A CA 1
ATOM 1902 C C . THR A 1 240 ? 1.217 19.774 -38.586 1.00 77.19 240 THR A C 1
ATOM 1904 O O . THR A 1 240 ? 1.258 18.586 -38.261 1.00 77.19 240 THR A O 1
ATOM 1907 N N . GLU A 1 241 ? 0.499 20.195 -39.622 1.00 72.25 241 GLU A N 1
ATOM 1908 C CA . GLU A 1 241 ? -0.323 19.300 -40.444 1.00 72.25 241 GLU A CA 1
ATOM 1909 C C . GLU A 1 241 ? 0.500 18.121 -41.002 1.00 72.25 241 GLU A C 1
ATOM 1911 O O . GLU A 1 241 ? 0.044 16.983 -41.005 1.00 72.25 241 GLU A O 1
ATOM 1916 N N . GLU A 1 242 ? 1.774 18.360 -41.327 1.00 74.19 242 GLU A N 1
ATOM 1917 C CA . GLU A 1 242 ? 2.723 17.328 -41.754 1.00 74.19 242 GLU A CA 1
ATOM 1918 C C . GLU A 1 242 ? 3.062 16.310 -40.645 1.00 74.19 242 GLU A C 1
ATOM 1920 O O . GLU A 1 242 ? 3.207 15.116 -40.909 1.00 74.19 242 GLU A O 1
ATOM 1925 N N . GLN A 1 243 ? 3.182 16.753 -39.389 1.00 67.38 243 GLN A N 1
ATOM 1926 C CA . GLN A 1 243 ? 3.442 15.870 -38.247 1.00 67.38 243 GLN A CA 1
ATOM 1927 C C . GLN A 1 243 ? 2.214 15.027 -37.890 1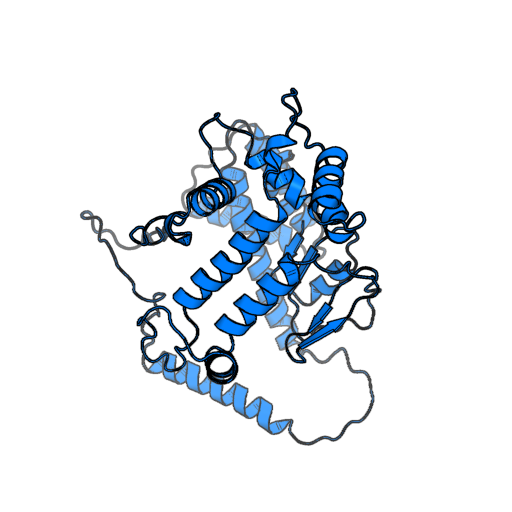.00 67.38 243 GLN A C 1
ATOM 1929 O O . GLN A 1 243 ? 2.365 13.863 -37.516 1.00 67.38 243 GLN A O 1
ATOM 1934 N N . GLU A 1 244 ? 1.008 15.584 -38.020 1.00 77.62 244 GLU A N 1
ATOM 1935 C CA . GLU A 1 244 ? -0.225 14.817 -37.822 1.00 77.62 244 GLU A CA 1
ATOM 1936 C C . GLU A 1 244 ? -0.435 13.807 -38.957 1.00 77.62 244 GLU A C 1
ATOM 1938 O O . GLU A 1 244 ? -0.838 12.676 -38.694 1.00 77.62 244 GLU A O 1
ATOM 1943 N N . GLU A 1 245 ? -0.081 14.158 -40.196 1.00 77.19 245 GLU A N 1
ATOM 1944 C CA . GLU A 1 245 ? -0.156 13.238 -41.333 1.00 77.19 245 GLU A CA 1
ATOM 1945 C C . GLU A 1 245 ? 0.854 12.087 -41.201 1.00 77.19 245 GLU A C 1
ATOM 1947 O O . GLU A 1 245 ? 0.490 10.924 -41.380 1.00 77.19 245 GLU A O 1
ATOM 1952 N N . LYS A 1 246 ? 2.091 12.365 -40.760 1.00 76.31 246 LYS A N 1
ATOM 1953 C CA . LYS A 1 246 ? 3.075 11.318 -40.418 1.00 76.31 246 LYS A CA 1
ATOM 1954 C C . LYS A 1 246 ? 2.569 10.412 -39.296 1.00 76.31 246 LYS A C 1
ATOM 1956 O O . LYS A 1 246 ? 2.695 9.193 -39.385 1.00 76.31 246 LYS A O 1
ATOM 1961 N N . ARG A 1 247 ? 1.943 10.978 -38.258 1.00 77.50 247 ARG A N 1
ATOM 1962 C CA . ARG A 1 247 ? 1.350 10.201 -37.157 1.00 77.50 247 ARG A CA 1
ATOM 1963 C C . ARG A 1 247 ? 0.212 9.304 -37.646 1.00 77.50 247 ARG A C 1
ATOM 1965 O O . ARG A 1 247 ? 0.155 8.139 -37.259 1.00 77.50 247 ARG A O 1
ATOM 1972 N N . LYS A 1 248 ? -0.669 9.820 -38.509 1.00 78.19 248 LYS A N 1
ATOM 1973 C CA . LYS A 1 248 ? -1.752 9.046 -39.133 1.00 78.19 248 LYS A CA 1
ATOM 1974 C C . LYS A 1 248 ? -1.214 7.935 -40.030 1.00 78.19 248 LYS A C 1
ATOM 1976 O O . LYS A 1 248 ? -1.719 6.820 -39.950 1.00 78.19 248 LYS A O 1
ATOM 1981 N N . GLN A 1 249 ? -0.167 8.195 -40.813 1.00 73.12 249 GLN A N 1
ATOM 1982 C CA . GLN A 1 249 ? 0.492 7.172 -41.628 1.00 73.12 249 GLN A CA 1
ATOM 1983 C C . GLN A 1 249 ? 1.089 6.057 -40.764 1.00 73.12 249 GLN A C 1
ATOM 1985 O O . GLN A 1 249 ? 0.838 4.883 -41.040 1.00 73.12 249 GLN A O 1
ATOM 1990 N N . ILE A 1 250 ? 1.782 6.398 -39.673 1.00 71.75 250 ILE A N 1
ATOM 1991 C CA . ILE A 1 250 ? 2.319 5.413 -38.720 1.00 71.75 250 ILE A CA 1
ATOM 1992 C C . ILE A 1 250 ? 1.181 4.587 -38.106 1.00 71.75 250 ILE A C 1
ATOM 1994 O O . ILE A 1 250 ? 1.223 3.361 -38.149 1.00 71.75 250 ILE A O 1
ATOM 199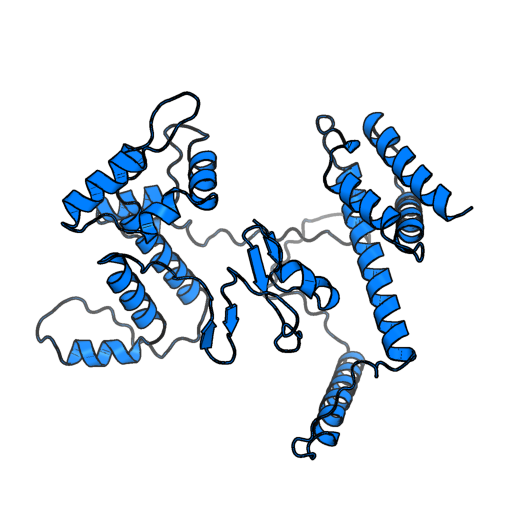8 N N . LEU A 1 251 ? 0.122 5.237 -37.616 1.00 64.00 251 LEU A N 1
ATOM 1999 C CA . LEU A 1 251 ? -1.032 4.547 -37.029 1.00 64.00 251 LEU A CA 1
ATOM 2000 C C . LEU A 1 251 ? -1.755 3.634 -38.025 1.00 64.00 251 LEU A C 1
ATOM 2002 O O . LEU A 1 251 ? -2.155 2.537 -37.651 1.00 64.00 251 LEU A O 1
ATOM 2006 N N . SER A 1 252 ? -1.880 4.052 -39.287 1.00 70.88 252 SER A N 1
ATOM 2007 C CA . SER A 1 252 ? -2.477 3.229 -40.347 1.00 70.88 252 SER A CA 1
ATOM 2008 C C . SER A 1 252 ? -1.596 2.039 -40.736 1.00 70.88 252 SER A C 1
ATOM 2010 O O . SER A 1 252 ? -2.100 0.963 -41.041 1.00 70.88 252 SER A O 1
ATOM 2012 N N . THR A 1 253 ? -0.272 2.198 -40.674 1.00 68.19 253 THR A N 1
ATOM 2013 C CA . THR A 1 253 ? 0.680 1.112 -40.946 1.00 68.19 253 THR A CA 1
ATOM 2014 C C . THR A 1 253 ? 0.623 0.069 -39.833 1.00 68.19 253 THR A C 1
ATOM 2016 O O . THR A 1 253 ? 0.601 -1.127 -40.109 1.00 68.19 253 THR A O 1
ATOM 2019 N N . VAL A 1 254 ? 0.512 0.518 -38.579 1.00 56.81 254 VAL A N 1
ATOM 2020 C CA . VAL A 1 254 ? 0.354 -0.360 -37.416 1.00 56.81 254 VAL A CA 1
ATOM 2021 C C . VAL A 1 254 ? -1.007 -1.064 -37.438 1.00 56.81 254 VAL A C 1
ATOM 2023 O O . VAL A 1 254 ? -1.044 -2.274 -37.248 1.00 56.81 254 VAL A O 1
ATOM 2026 N N . SER A 1 255 ? -2.120 -0.378 -37.742 1.00 57.66 255 SER A N 1
ATOM 2027 C CA . SER A 1 255 ? -3.435 -1.044 -37.803 1.00 57.66 255 SER A CA 1
ATOM 2028 C C . SER A 1 255 ? -3.513 -2.086 -38.923 1.00 57.66 255 SER A C 1
ATOM 2030 O O . SER A 1 255 ? -4.055 -3.169 -38.720 1.00 57.66 255 SER A O 1
ATOM 2032 N N . ASN A 1 256 ? -2.909 -1.802 -40.080 1.00 52.16 256 ASN A N 1
ATOM 2033 C CA . ASN A 1 256 ? -2.883 -2.732 -41.211 1.00 52.16 256 ASN A CA 1
ATOM 2034 C C . ASN A 1 256 ? -1.943 -3.930 -40.979 1.00 52.16 256 ASN A C 1
ATOM 2036 O O . ASN A 1 256 ? -2.158 -4.990 -41.568 1.00 52.16 256 ASN A O 1
ATOM 2040 N N . ALA A 1 257 ? -0.933 -3.797 -40.110 1.00 50.66 257 ALA A N 1
ATOM 2041 C CA . ALA A 1 257 ? -0.084 -4.915 -39.694 1.00 50.66 257 ALA A CA 1
ATOM 2042 C C . ALA A 1 257 ? -0.844 -5.930 -38.817 1.00 50.66 257 ALA A C 1
ATOM 2044 O O . ALA A 1 257 ? -0.580 -7.129 -38.899 1.00 50.66 257 ALA A O 1
ATOM 2045 N N . PHE A 1 258 ? -1.837 -5.479 -38.040 1.00 47.62 258 PHE A N 1
ATOM 2046 C CA . PHE A 1 258 ? -2.692 -6.362 -37.239 1.00 47.62 258 PHE A CA 1
ATOM 2047 C C . PHE A 1 258 ? -3.757 -7.096 -38.071 1.00 47.62 258 PHE A C 1
ATOM 2049 O O . PHE A 1 258 ? -4.077 -8.247 -37.773 1.00 47.62 258 PHE A O 1
ATOM 2056 N N . GLU A 1 259 ? -4.277 -6.492 -39.145 1.00 42.12 259 GLU A N 1
ATOM 2057 C CA . GLU A 1 259 ? -5.314 -7.126 -39.980 1.00 42.12 259 GLU A CA 1
ATOM 2058 C C . GLU A 1 259 ? -4.784 -8.272 -40.864 1.00 42.12 259 GLU A C 1
ATOM 2060 O O . GLU A 1 259 ? -5.540 -9.185 -41.207 1.00 42.12 259 GLU A O 1
ATOM 2065 N N . TYR A 1 260 ? -3.482 -8.307 -41.173 1.00 40.19 260 TYR A N 1
ATOM 2066 C CA . TYR A 1 260 ? -2.886 -9.386 -41.978 1.00 40.19 260 TYR A CA 1
ATOM 2067 C C . TYR A 1 260 ? -2.612 -10.692 -41.208 1.00 40.19 260 TYR A C 1
ATOM 2069 O O . TYR A 1 260 ? -2.344 -11.714 -41.838 1.00 40.19 260 TYR A O 1
ATOM 2077 N N . SER A 1 261 ? -2.745 -10.704 -39.875 1.00 43.59 261 SER A N 1
ATOM 2078 C CA . SER A 1 261 ? -2.521 -11.902 -39.039 1.00 43.59 261 SER A CA 1
ATOM 2079 C C . SER A 1 261 ? -3.823 -12.575 -38.558 1.00 43.59 261 SER A C 1
ATOM 2081 O O . SER A 1 261 ? -3.820 -13.472 -37.718 1.00 43.59 261 SER A O 1
ATOM 2083 N N . GLY A 1 262 ? -4.976 -12.167 -39.102 1.00 35.34 262 GLY A N 1
ATOM 2084 C CA . GLY A 1 262 ? -6.311 -12.554 -38.623 1.00 35.34 262 GLY A CA 1
ATOM 2085 C C . GLY A 1 262 ? -6.875 -13.901 -39.100 1.00 35.34 262 GLY A C 1
ATOM 2086 O O . GLY A 1 262 ? -8.087 -14.103 -39.019 1.00 35.34 262 GLY A O 1
ATOM 2087 N N . ARG A 1 263 ? -6.065 -14.833 -39.621 1.00 41.28 263 ARG A N 1
ATOM 2088 C CA . ARG A 1 263 ? -6.542 -16.193 -39.943 1.00 41.28 263 ARG A CA 1
ATOM 2089 C C . ARG A 1 263 ? -5.472 -17.253 -39.727 1.00 41.28 263 ARG A C 1
ATOM 2091 O O . ARG A 1 263 ? -4.892 -17.695 -40.702 1.00 41.28 263 ARG A O 1
ATOM 2098 N N . HIS A 1 264 ? -5.308 -17.752 -38.504 1.00 32.53 264 HIS A N 1
ATOM 2099 C CA . HIS A 1 264 ? -4.946 -19.156 -38.285 1.00 32.53 264 HIS A CA 1
ATOM 2100 C C . HIS A 1 264 ? -5.504 -19.658 -36.942 1.00 32.53 264 HIS A C 1
ATOM 2102 O O . HIS A 1 264 ? -5.308 -19.066 -35.887 1.00 32.53 264 HIS A O 1
ATOM 2108 N N . THR A 1 265 ? -6.261 -20.750 -37.025 1.00 33.72 265 THR A N 1
ATOM 2109 C CA . THR A 1 265 ? -6.752 -21.603 -35.931 1.00 33.72 265 THR A CA 1
ATOM 2110 C C . THR A 1 265 ? -5.602 -22.230 -35.125 1.00 33.72 265 THR A C 1
ATOM 2112 O O . THR A 1 265 ? -4.495 -22.338 -35.655 1.00 33.72 265 THR A O 1
ATOM 2115 N N . PRO A 1 266 ? -5.840 -22.687 -33.878 1.00 38.28 266 PRO A N 1
ATOM 2116 C CA . PRO A 1 266 ? -4.779 -22.926 -32.906 1.00 38.28 266 PRO A CA 1
ATOM 2117 C C . PRO A 1 266 ? -3.995 -24.197 -33.237 1.00 38.28 266 PRO A C 1
ATOM 2119 O O . PRO A 1 266 ? -4.553 -25.295 -33.281 1.00 38.28 266 PRO A O 1
ATOM 2122 N N . SER A 1 267 ? -2.687 -24.047 -33.428 1.00 28.70 267 SER A N 1
ATOM 2123 C CA . SER A 1 267 ? -1.731 -25.149 -33.459 1.00 28.70 267 SER A CA 1
ATOM 2124 C C . SER A 1 267 ? -0.603 -24.843 -32.488 1.00 28.70 267 SER A C 1
ATOM 2126 O O . SER A 1 267 ? -0.035 -23.756 -32.505 1.00 28.70 267 SER A O 1
ATOM 2128 N N . LYS A 1 268 ? -0.313 -25.833 -31.648 1.00 43.88 268 LYS A N 1
ATOM 2129 C CA . LYS A 1 268 ? 0.867 -25.938 -30.792 1.00 43.88 268 LYS A CA 1
ATOM 2130 C C . LYS A 1 268 ? 2.137 -25.760 -31.633 1.00 43.88 268 LYS A C 1
ATOM 2132 O O . LYS A 1 268 ? 2.227 -26.428 -32.659 1.00 43.88 268 LYS A O 1
ATOM 2137 N N . ASP A 1 269 ? 3.053 -24.883 -31.218 1.00 36.09 269 ASP A N 1
ATOM 2138 C CA . ASP A 1 269 ? 4.497 -25.163 -31.076 1.00 36.09 269 ASP A CA 1
ATOM 2139 C C . ASP A 1 269 ? 5.315 -23.906 -30.683 1.00 36.09 269 ASP A C 1
ATOM 2141 O O . ASP A 1 269 ? 4.837 -22.784 -30.861 1.00 36.09 269 ASP A O 1
ATOM 2145 N N . PRO A 1 270 ? 6.513 -24.085 -30.082 1.00 48.03 270 PRO A N 1
ATOM 2146 C CA . PRO A 1 270 ? 7.238 -23.068 -29.323 1.00 48.03 270 PRO A CA 1
ATOM 2147 C C . PRO A 1 270 ? 8.172 -22.248 -30.223 1.00 48.03 270 PRO A C 1
ATOM 2149 O O . PRO A 1 270 ? 9.062 -22.800 -30.864 1.00 48.03 270 PRO A O 1
ATOM 2152 N N . LEU A 1 271 ? 8.003 -20.925 -30.249 1.00 40.84 271 LEU A N 1
ATOM 2153 C CA . LEU A 1 271 ? 8.881 -19.992 -30.969 1.00 40.84 271 LEU A CA 1
ATOM 2154 C C . LEU A 1 271 ? 9.099 -18.721 -30.136 1.00 40.84 271 LEU A C 1
ATOM 2156 O O . LEU A 1 271 ? 8.633 -17.635 -30.471 1.00 40.84 271 LEU A O 1
ATOM 2160 N N . ALA A 1 272 ? 9.832 -18.872 -29.036 1.00 47.72 272 ALA A N 1
ATOM 2161 C CA . ALA A 1 272 ? 10.611 -17.781 -28.469 1.00 47.72 272 ALA A CA 1
ATOM 2162 C C . ALA A 1 272 ? 11.878 -17.634 -29.330 1.00 47.72 272 ALA A C 1
ATOM 2164 O O . ALA A 1 272 ? 12.814 -18.393 -29.129 1.00 47.72 272 ALA A O 1
ATOM 2165 N N . ASP A 1 273 ? 11.834 -16.785 -30.366 1.00 49.22 273 ASP A N 1
ATOM 2166 C CA . ASP A 1 273 ? 12.989 -16.106 -31.003 1.00 49.22 273 ASP A CA 1
ATOM 2167 C C . ASP A 1 273 ? 12.654 -15.648 -32.431 1.00 49.22 273 ASP A C 1
ATOM 2169 O O . ASP A 1 273 ? 13.121 -16.219 -33.412 1.00 49.22 273 ASP A O 1
ATOM 2173 N N . ASN A 1 274 ? 11.861 -14.587 -32.592 1.00 49.31 274 ASN A N 1
ATOM 2174 C CA . ASN A 1 274 ? 11.743 -13.921 -33.898 1.00 49.31 274 ASN A CA 1
ATOM 2175 C C . ASN A 1 274 ? 11.666 -12.393 -33.776 1.00 49.31 274 ASN A C 1
ATOM 2177 O O . ASN A 1 274 ? 10.895 -11.757 -34.485 1.00 49.31 274 ASN A O 1
ATOM 2181 N N . LEU A 1 275 ? 12.489 -11.783 -32.915 1.00 54.59 275 LEU A N 1
ATOM 2182 C CA . LEU A 1 275 ? 12.857 -10.382 -33.137 1.00 54.59 275 LEU A CA 1
ATOM 2183 C C . LEU A 1 275 ? 13.848 -10.337 -34.299 1.00 54.59 275 LEU A C 1
ATOM 2185 O O . LEU A 1 275 ? 14.919 -10.967 -34.260 1.00 54.59 275 LEU A O 1
ATOM 2189 N N . THR A 1 276 ? 13.492 -9.591 -35.341 1.00 69.88 276 THR A N 1
ATOM 2190 C CA . THR A 1 276 ? 14.400 -9.325 -36.453 1.00 69.88 276 THR A CA 1
ATOM 2191 C C . THR A 1 276 ? 15.681 -8.669 -35.917 1.00 69.88 276 THR A C 1
ATOM 2193 O O . THR A 1 276 ? 15.657 -7.984 -34.890 1.00 69.88 276 THR A O 1
ATOM 2196 N N . PRO A 1 277 ? 16.841 -8.848 -36.575 1.00 67.62 277 PRO A N 1
ATOM 2197 C CA . PRO A 1 277 ? 18.084 -8.195 -36.157 1.00 67.62 277 PRO A CA 1
ATOM 2198 C C . PRO A 1 277 ? 17.944 -6.676 -35.980 1.00 67.62 277 PRO A C 1
ATOM 2200 O O . PRO A 1 277 ? 18.612 -6.093 -35.133 1.00 67.62 277 PRO A O 1
ATOM 2203 N N . GLN A 1 278 ? 17.041 -6.058 -36.743 1.00 63.31 278 GLN A N 1
ATOM 2204 C CA . GLN A 1 278 ? 16.739 -4.634 -36.681 1.00 63.31 278 GLN A CA 1
ATOM 2205 C C . GLN A 1 278 ? 15.896 -4.254 -35.453 1.00 63.31 278 GLN A C 1
ATOM 2207 O O . GLN A 1 278 ? 16.175 -3.235 -34.831 1.00 63.31 278 GLN A O 1
ATOM 2212 N N . GLU A 1 279 ? 14.917 -5.073 -35.061 1.00 70.75 279 GLU A N 1
ATOM 2213 C CA . GLU A 1 279 ? 14.135 -4.858 -33.832 1.00 70.75 279 GLU A CA 1
ATOM 2214 C C . GLU A 1 279 ? 14.994 -5.058 -32.582 1.00 70.75 279 GLU A C 1
ATOM 2216 O O . GLU A 1 279 ? 14.937 -4.244 -31.668 1.00 70.75 279 GLU A O 1
ATOM 2221 N N . ARG A 1 280 ? 15.874 -6.067 -32.582 1.00 72.31 280 ARG A N 1
ATOM 2222 C CA . ARG A 1 280 ? 16.832 -6.299 -31.489 1.00 72.31 280 ARG A CA 1
ATOM 2223 C C . ARG A 1 280 ? 17.852 -5.158 -31.355 1.00 72.31 280 ARG A C 1
ATOM 2225 O O . ARG A 1 280 ? 18.297 -4.864 -30.250 1.00 72.31 280 ARG A O 1
ATOM 2232 N N . ALA A 1 281 ? 18.242 -4.534 -32.468 1.00 72.31 281 ALA A N 1
ATOM 2233 C CA . ALA A 1 281 ? 19.107 -3.354 -32.457 1.00 72.31 281 ALA A CA 1
ATOM 2234 C C . ALA A 1 281 ? 18.363 -2.116 -31.931 1.00 72.31 281 ALA A C 1
ATOM 2236 O O . ALA A 1 281 ? 18.879 -1.427 -31.063 1.00 72.31 281 ALA A O 1
ATOM 2237 N N . ALA A 1 282 ? 17.124 -1.889 -32.378 1.00 72.44 282 ALA A N 1
ATOM 2238 C CA . ALA A 1 282 ? 16.306 -0.776 -31.901 1.00 72.44 282 ALA A CA 1
ATOM 2239 C C . ALA A 1 282 ? 15.954 -0.898 -30.406 1.00 72.44 282 ALA A C 1
ATOM 2241 O O . ALA A 1 282 ? 15.965 0.095 -29.685 1.00 72.44 282 ALA A O 1
ATOM 2242 N N . GLU A 1 283 ? 15.675 -2.109 -29.920 1.00 77.19 283 GLU A N 1
ATOM 2243 C CA . GLU A 1 283 ? 15.461 -2.376 -28.495 1.00 77.19 283 GLU A CA 1
ATOM 2244 C C . GLU A 1 283 ? 16.734 -2.120 -27.677 1.00 77.19 283 GLU A C 1
ATOM 2246 O O . GLU A 1 283 ? 16.667 -1.498 -26.617 1.00 77.19 283 GLU A O 1
ATOM 2251 N N . ARG A 1 284 ? 17.904 -2.514 -28.201 1.00 79.00 284 ARG A N 1
ATOM 2252 C CA . ARG A 1 284 ? 19.197 -2.169 -27.597 1.00 79.00 284 ARG A CA 1
ATOM 2253 C C . ARG A 1 284 ? 19.411 -0.660 -27.525 1.00 79.00 284 ARG A C 1
ATOM 2255 O O . ARG A 1 284 ? 19.781 -0.174 -26.463 1.00 79.00 284 ARG A O 1
ATOM 2262 N N . ASP A 1 285 ? 19.144 0.079 -28.599 1.00 79.12 285 ASP A N 1
ATOM 2263 C CA . ASP A 1 285 ? 19.311 1.538 -28.622 1.00 79.12 285 ASP A CA 1
ATOM 2264 C C . ASP A 1 285 ? 18.414 2.228 -27.579 1.00 79.12 285 ASP A C 1
ATOM 2266 O O . ASP A 1 285 ? 18.834 3.170 -26.906 1.00 79.12 285 ASP A O 1
ATOM 2270 N N . LEU A 1 286 ? 17.191 1.723 -27.385 1.00 80.38 286 LEU A N 1
ATOM 2271 C CA . LEU A 1 286 ? 16.281 2.206 -26.344 1.00 80.38 286 LEU A CA 1
ATOM 2272 C C . LEU A 1 286 ? 16.765 1.852 -24.934 1.00 80.38 286 LEU A C 1
ATOM 2274 O O . LEU A 1 286 ? 16.661 2.683 -24.033 1.00 80.38 286 LEU A O 1
ATOM 2278 N N . MET A 1 287 ? 17.313 0.651 -24.739 1.00 82.06 287 MET A N 1
ATOM 2279 C CA . MET A 1 287 ? 17.894 0.232 -23.462 1.00 82.06 287 MET A CA 1
ATOM 2280 C C . MET A 1 287 ? 19.106 1.094 -23.087 1.00 82.06 287 MET A C 1
ATOM 2282 O O . MET A 1 287 ? 19.216 1.538 -21.947 1.00 82.06 287 MET A O 1
ATOM 2286 N N . VAL A 1 288 ? 19.988 1.377 -24.051 1.00 82.62 288 VAL A N 1
ATOM 2287 C CA . VAL A 1 288 ? 21.142 2.272 -23.873 1.00 82.62 288 VAL A CA 1
ATOM 2288 C C . VAL A 1 288 ? 20.673 3.665 -23.457 1.00 82.62 288 VAL A C 1
ATOM 2290 O O . VAL A 1 288 ? 21.195 4.226 -22.494 1.00 82.62 288 VAL A O 1
ATOM 2293 N N . LEU A 1 289 ? 19.649 4.196 -24.131 1.00 82.50 289 LEU A N 1
ATOM 2294 C CA . LEU A 1 289 ? 19.097 5.510 -23.817 1.00 82.50 289 LEU A CA 1
ATOM 2295 C C . LEU A 1 289 ? 18.466 5.555 -22.415 1.00 82.50 289 LEU A C 1
ATOM 2297 O O . LEU A 1 289 ? 18.666 6.520 -21.682 1.00 82.50 289 LEU A O 1
ATOM 2301 N N . ASP A 1 290 ? 17.740 4.510 -22.010 1.00 84.06 290 ASP A N 1
ATOM 2302 C CA . ASP A 1 290 ? 17.154 4.408 -20.667 1.00 84.06 290 ASP A CA 1
ATOM 2303 C C . ASP A 1 290 ? 18.233 4.359 -19.572 1.00 84.06 290 ASP A C 1
ATOM 2305 O O . ASP A 1 290 ? 18.131 5.060 -18.562 1.00 84.06 290 ASP A O 1
ATOM 2309 N N . ILE A 1 291 ? 19.311 3.599 -19.795 1.00 85.38 291 ILE A N 1
ATOM 2310 C CA . ILE A 1 291 ? 20.469 3.553 -18.891 1.00 85.38 291 ILE A CA 1
ATOM 2311 C C . ILE A 1 291 ? 21.134 4.932 -18.797 1.00 85.38 291 ILE A C 1
ATOM 2313 O O . ILE A 1 291 ? 21.406 5.397 -17.690 1.00 85.38 291 ILE A O 1
ATOM 2317 N N . GLN A 1 292 ? 21.344 5.621 -19.922 1.00 83.62 292 GLN A N 1
ATOM 2318 C CA . GLN A 1 292 ? 21.920 6.970 -19.938 1.00 83.62 292 GLN A CA 1
ATOM 2319 C C . GLN A 1 292 ? 21.060 7.973 -19.153 1.00 83.62 292 GLN A C 1
ATOM 2321 O O . GLN A 1 292 ? 21.580 8.687 -18.295 1.00 83.62 292 GLN A O 1
ATOM 2326 N N . VAL A 1 293 ? 19.741 7.986 -19.371 1.00 87.12 293 VAL A N 1
ATOM 2327 C CA . VAL A 1 293 ? 18.814 8.881 -18.653 1.00 87.12 293 VAL A CA 1
ATOM 2328 C C . VAL A 1 293 ? 18.794 8.575 -17.152 1.00 87.12 293 VAL A C 1
ATOM 2330 O O . VAL A 1 293 ? 18.807 9.491 -16.323 1.00 87.12 293 VAL A O 1
ATOM 2333 N N . LYS A 1 294 ? 18.811 7.292 -16.770 1.00 89.62 294 LYS A N 1
ATOM 2334 C CA . LYS A 1 294 ? 18.906 6.880 -15.361 1.00 89.62 294 LYS A CA 1
ATOM 2335 C C . LYS A 1 294 ? 20.210 7.350 -14.725 1.00 89.62 294 LYS A C 1
ATOM 2337 O O . LYS A 1 294 ? 20.170 7.913 -13.630 1.00 89.62 294 LYS A O 1
ATOM 2342 N N . LEU A 1 295 ? 21.342 7.170 -15.405 1.00 90.06 295 LEU A N 1
ATOM 2343 C CA . LEU A 1 295 ? 22.652 7.614 -14.925 1.00 90.06 295 LEU A CA 1
ATOM 2344 C C . LEU A 1 295 ? 22.706 9.134 -14.756 1.00 90.06 295 LEU A C 1
ATOM 2346 O O . LEU A 1 295 ? 23.177 9.592 -13.719 1.00 90.06 295 LEU A O 1
ATOM 2350 N N . GLN A 1 296 ? 22.141 9.909 -15.686 1.00 88.19 296 GLN A N 1
ATOM 2351 C CA . GLN A 1 296 ? 22.019 11.367 -15.553 1.00 88.19 296 GLN A CA 1
ATOM 2352 C C . GLN A 1 296 ? 21.210 11.771 -14.313 1.00 88.19 296 GLN A C 1
ATOM 2354 O O . GLN A 1 296 ? 21.639 12.622 -13.530 1.00 88.19 296 GLN A O 1
ATOM 2359 N N . GLY A 1 297 ? 20.057 11.136 -14.093 1.00 89.00 297 GLY A N 1
ATOM 2360 C CA . GLY A 1 297 ? 19.205 11.429 -12.940 1.00 89.00 297 GLY A CA 1
ATOM 2361 C C . GLY A 1 297 ? 19.810 11.011 -11.595 1.00 89.00 297 GLY A C 1
ATOM 2362 O O . GLY A 1 297 ? 19.558 11.661 -10.580 1.00 89.00 297 GLY A O 1
ATOM 2363 N N . LEU A 1 298 ? 20.580 9.922 -11.557 1.00 91.44 298 LEU A N 1
ATOM 2364 C CA . LEU A 1 298 ? 21.284 9.471 -10.351 1.00 91.44 298 LEU A CA 1
ATOM 2365 C C . LEU A 1 298 ? 22.520 10.331 -10.073 1.00 91.44 298 LEU A C 1
ATOM 2367 O O . LEU A 1 298 ? 22.741 10.714 -8.929 1.00 91.44 298 LEU A O 1
ATOM 2371 N N . TRP A 1 299 ? 23.274 10.697 -11.113 1.00 89.62 299 TRP A N 1
ATOM 2372 C CA . TRP A 1 299 ? 24.427 11.594 -11.027 1.00 89.62 299 TRP A CA 1
ATOM 2373 C C . TRP A 1 299 ? 24.047 12.941 -10.409 1.00 89.62 299 TRP A C 1
ATOM 2375 O O . TRP A 1 299 ? 24.655 13.363 -9.430 1.00 89.62 299 TRP A O 1
ATOM 2385 N N . LEU A 1 300 ? 22.997 13.591 -10.919 1.00 88.12 300 LEU A N 1
ATOM 2386 C CA . LEU A 1 300 ? 22.549 14.884 -10.393 1.00 88.12 300 LEU A CA 1
ATOM 2387 C C . LEU A 1 300 ? 22.115 14.804 -8.926 1.00 88.12 300 LEU A C 1
ATOM 2389 O O . LEU A 1 300 ? 22.425 15.707 -8.154 1.00 88.12 300 LEU A O 1
ATOM 2393 N N . ARG A 1 301 ? 21.431 13.723 -8.533 1.00 88.62 301 ARG A N 1
ATOM 2394 C CA . ARG A 1 301 ? 21.009 13.513 -7.142 1.00 88.62 301 ARG A CA 1
ATOM 2395 C C . ARG A 1 301 ? 22.188 13.245 -6.213 1.00 88.62 301 ARG A C 1
ATOM 2397 O O . ARG A 1 301 ? 22.233 13.838 -5.144 1.00 88.62 301 ARG A O 1
ATOM 2404 N N . LEU A 1 302 ? 23.175 12.458 -6.651 1.00 88.00 302 LEU A N 1
ATOM 2405 C CA . LEU A 1 302 ? 24.419 12.228 -5.909 1.00 88.00 302 LEU A CA 1
ATOM 2406 C C . LEU A 1 302 ? 25.157 13.549 -5.625 1.00 88.00 302 LEU A C 1
ATOM 2408 O O . LEU A 1 302 ? 25.670 13.754 -4.528 1.00 88.00 302 LEU A O 1
ATOM 2412 N N . LEU A 1 303 ? 25.175 14.465 -6.600 1.00 84.62 303 LEU A N 1
ATOM 2413 C CA . LEU A 1 303 ? 25.780 15.792 -6.449 1.00 84.62 303 LEU A CA 1
ATOM 2414 C C . LEU A 1 303 ? 24.972 16.752 -5.562 1.00 84.62 303 LEU A C 1
ATOM 2416 O O . LEU A 1 303 ? 25.531 17.720 -5.047 1.00 84.62 303 LEU A O 1
ATOM 2420 N N . GLN A 1 304 ? 23.670 16.512 -5.405 1.00 84.94 304 GLN A N 1
ATOM 2421 C CA . GLN A 1 304 ? 22.753 17.333 -4.607 1.00 84.94 304 GLN A CA 1
ATOM 2422 C C . GLN A 1 304 ? 22.590 16.845 -3.163 1.00 84.94 304 GLN A C 1
ATOM 2424 O O . GLN A 1 304 ? 21.865 17.490 -2.407 1.00 84.94 304 GLN A O 1
ATOM 2429 N N . LEU A 1 305 ? 23.246 15.744 -2.777 1.00 81.25 305 LEU A N 1
ATOM 2430 C CA . LEU A 1 305 ? 23.246 15.274 -1.392 1.00 81.25 305 LEU A CA 1
ATOM 2431 C C . LEU A 1 305 ? 23.747 16.380 -0.456 1.00 81.25 305 LEU A C 1
ATOM 2433 O O . LEU A 1 305 ? 24.756 17.039 -0.730 1.00 81.25 305 LEU A O 1
ATOM 2437 N N . GLU A 1 306 ? 23.013 16.604 0.634 1.00 70.62 306 GLU A N 1
ATOM 2438 C CA . GLU A 1 306 ? 23.376 17.601 1.636 1.00 70.62 306 GLU A CA 1
ATOM 2439 C C . GLU A 1 306 ? 24.679 17.186 2.336 1.00 70.62 306 GLU A C 1
ATOM 2441 O O . GLU A 1 306 ? 25.013 16.008 2.428 1.00 70.62 306 GLU A O 1
ATOM 2446 N N . THR A 1 307 ? 25.430 18.151 2.874 1.00 60.34 307 THR A N 1
ATOM 2447 C CA . THR A 1 307 ? 26.759 17.927 3.487 1.00 60.34 307 THR A CA 1
ATOM 2448 C C . THR A 1 307 ? 26.766 16.971 4.691 1.00 60.34 307 THR A C 1
ATOM 2450 O O . THR A 1 307 ? 27.823 16.715 5.260 1.00 60.34 307 THR A O 1
ATOM 2453 N N . THR A 1 308 ? 25.599 16.505 5.138 1.00 56.06 308 THR A N 1
ATOM 2454 C CA . THR A 1 308 ? 25.424 15.562 6.250 1.00 56.06 308 THR A CA 1
ATOM 2455 C C . THR A 1 308 ? 25.267 14.110 5.808 1.00 56.06 308 THR A C 1
ATOM 2457 O O . THR A 1 308 ? 25.381 13.226 6.657 1.00 56.06 308 THR A O 1
ATOM 2460 N N . ASP A 1 309 ? 25.021 13.860 4.523 1.00 69.69 309 ASP A N 1
ATOM 2461 C CA . ASP A 1 309 ? 24.784 12.521 3.993 1.00 69.69 309 ASP A CA 1
ATOM 2462 C C . ASP A 1 309 ? 26.083 11.953 3.416 1.00 69.69 309 ASP A C 1
ATOM 2464 O O . ASP A 1 309 ? 26.745 12.597 2.604 1.00 69.69 309 ASP A O 1
ATOM 2468 N N . ASP A 1 310 ? 26.463 10.744 3.837 1.00 82.19 310 ASP A N 1
ATOM 2469 C CA . ASP A 1 310 ? 27.629 10.044 3.294 1.00 82.19 310 ASP A CA 1
ATOM 2470 C C . ASP A 1 310 ? 27.329 9.552 1.862 1.00 82.19 310 ASP A C 1
ATOM 2472 O O . ASP A 1 310 ? 26.513 8.640 1.680 1.00 82.19 310 ASP A O 1
ATOM 2476 N N . PRO A 1 311 ? 27.985 10.101 0.821 1.00 85.12 311 PRO A N 1
ATOM 2477 C CA . PRO A 1 311 ? 27.679 9.752 -0.561 1.00 85.12 311 PRO A CA 1
ATOM 2478 C C . PRO A 1 311 ? 27.973 8.286 -0.892 1.00 85.12 311 PRO A C 1
ATOM 2480 O O . PRO A 1 311 ? 27.326 7.741 -1.781 1.00 85.12 311 PRO A O 1
ATOM 2483 N N . LEU A 1 312 ? 28.895 7.622 -0.184 1.00 85.31 312 LEU A N 1
ATOM 2484 C CA . LEU A 1 312 ? 29.254 6.218 -0.432 1.00 85.31 312 LEU A CA 1
ATOM 2485 C C . LEU A 1 312 ? 28.177 5.231 0.040 1.00 85.31 312 LEU A C 1
ATOM 2487 O O . LEU A 1 312 ? 28.053 4.142 -0.519 1.00 85.31 312 LEU A O 1
ATOM 2491 N N . SER A 1 313 ? 27.387 5.607 1.048 1.00 84.62 313 SER A N 1
ATOM 2492 C CA . SER A 1 313 ? 26.242 4.822 1.527 1.00 84.62 313 SER A CA 1
ATOM 2493 C C . SER A 1 313 ? 24.911 5.250 0.899 1.00 84.62 313 SER A C 1
ATOM 2495 O O . SER A 1 313 ? 23.870 4.661 1.198 1.00 84.62 313 SER A O 1
ATOM 2497 N N . SER A 1 314 ? 24.938 6.234 -0.007 1.00 87.25 314 SER A N 1
ATOM 2498 C CA . SER A 1 314 ? 23.748 6.711 -0.708 1.00 87.25 314 SER A CA 1
ATOM 2499 C C . SER A 1 314 ? 23.179 5.670 -1.676 1.00 87.25 314 SER A C 1
ATOM 2501 O O . SER A 1 314 ? 23.893 4.876 -2.302 1.00 87.25 314 SER A O 1
ATOM 2503 N N . PHE A 1 315 ? 21.857 5.712 -1.837 1.00 89.00 315 PHE A N 1
ATOM 2504 C CA . PHE A 1 315 ? 21.144 4.886 -2.807 1.00 89.00 315 PHE A CA 1
ATOM 2505 C C . PHE A 1 315 ? 21.608 5.185 -4.242 1.00 89.00 315 PHE A C 1
ATOM 2507 O O . PHE A 1 315 ? 21.742 4.278 -5.068 1.00 89.00 315 PHE A O 1
ATOM 2514 N N . GLU A 1 316 ? 21.888 6.456 -4.527 1.00 92.19 316 GLU A N 1
ATOM 2515 C CA . GLU A 1 316 ? 22.378 6.947 -5.807 1.00 92.19 316 GLU A CA 1
ATOM 2516 C C . GLU A 1 316 ? 23.721 6.312 -6.169 1.00 92.19 316 GLU A C 1
ATOM 2518 O O . GLU A 1 316 ? 23.843 5.731 -7.249 1.00 92.19 316 GLU A O 1
ATOM 2523 N N . TYR A 1 317 ? 24.701 6.361 -5.261 1.00 91.31 317 TYR A N 1
ATOM 2524 C CA . TYR A 1 317 ? 26.017 5.754 -5.470 1.00 91.31 317 TYR A CA 1
ATOM 2525 C C . TYR A 1 317 ? 25.910 4.244 -5.681 1.00 91.31 317 TYR A C 1
ATOM 2527 O O . TYR A 1 317 ? 26.453 3.728 -6.657 1.00 91.31 317 TYR A O 1
ATOM 2535 N N . GLY A 1 318 ? 25.160 3.541 -4.824 1.00 89.12 318 GLY A N 1
ATOM 2536 C CA . GLY A 1 318 ? 24.991 2.090 -4.936 1.00 89.12 318 GLY A CA 1
ATOM 2537 C C . GLY A 1 318 ? 24.344 1.666 -6.257 1.00 89.12 318 GLY A C 1
ATOM 2538 O O . GLY A 1 318 ? 24.763 0.683 -6.868 1.00 89.12 318 GLY A O 1
ATOM 2539 N N . THR A 1 319 ? 23.371 2.439 -6.745 1.00 90.75 319 THR A N 1
ATOM 2540 C CA . THR A 1 319 ? 22.698 2.156 -8.020 1.00 90.75 319 THR A CA 1
ATOM 2541 C C . THR A 1 319 ? 23.605 2.443 -9.217 1.00 90.75 319 THR A C 1
ATOM 2543 O O . THR A 1 319 ? 23.646 1.642 -10.149 1.00 90.75 319 THR A O 1
ATOM 2546 N N . ILE A 1 320 ? 24.365 3.546 -9.201 1.00 90.44 320 ILE A N 1
ATOM 2547 C CA . ILE A 1 320 ? 25.340 3.847 -10.263 1.00 90.44 320 ILE A CA 1
ATOM 2548 C C . ILE A 1 320 ? 26.426 2.767 -10.301 1.00 90.44 320 ILE A C 1
ATOM 2550 O O . ILE A 1 320 ? 26.742 2.255 -11.372 1.00 90.44 320 ILE A O 1
ATOM 2554 N N . LEU A 1 321 ? 26.960 2.380 -9.139 1.00 90.19 321 LEU A N 1
ATOM 2555 C CA . LEU A 1 321 ? 27.964 1.324 -9.036 1.00 90.19 321 LEU A CA 1
ATOM 2556 C C . LEU A 1 321 ? 27.431 -0.005 -9.582 1.00 90.19 321 LEU A C 1
ATOM 2558 O O . LEU A 1 321 ? 28.108 -0.642 -10.385 1.00 90.19 321 LEU A O 1
ATOM 2562 N N . ALA A 1 322 ? 26.203 -0.387 -9.222 1.00 89.12 322 ALA A N 1
ATOM 2563 C CA . ALA A 1 322 ? 25.577 -1.597 -9.741 1.00 89.12 322 ALA A CA 1
ATOM 2564 C C . ALA A 1 322 ? 25.414 -1.549 -11.266 1.00 89.12 322 ALA A C 1
ATOM 2566 O O . ALA A 1 322 ? 25.725 -2.533 -11.928 1.00 89.12 322 ALA A O 1
ATOM 2567 N N . LEU A 1 323 ? 24.991 -0.419 -11.843 1.00 88.12 323 LEU A N 1
ATOM 2568 C CA . LEU A 1 323 ? 24.872 -0.263 -13.300 1.00 88.12 323 LEU A CA 1
ATOM 2569 C C . LEU A 1 323 ? 26.226 -0.338 -14.022 1.00 88.12 323 LEU A C 1
ATOM 2571 O O . LEU A 1 323 ? 26.275 -0.782 -15.164 1.00 88.12 323 LEU A O 1
ATOM 2575 N N . ILE A 1 324 ? 27.317 0.073 -13.370 1.00 87.25 324 ILE A N 1
ATOM 2576 C CA . ILE A 1 324 ? 28.677 -0.038 -13.917 1.00 87.25 324 ILE A CA 1
ATOM 2577 C C . ILE A 1 324 ? 29.194 -1.481 -13.802 1.00 87.25 324 ILE A C 1
ATOM 2579 O O . ILE A 1 324 ? 29.834 -1.969 -14.726 1.00 87.25 324 ILE A O 1
ATOM 2583 N N . GLU A 1 325 ? 28.937 -2.167 -12.683 1.00 84.38 325 GLU A N 1
ATOM 2584 C CA . GLU A 1 325 ? 29.478 -3.511 -12.413 1.00 84.38 325 GLU A CA 1
ATOM 2585 C C . GLU A 1 325 ? 28.660 -4.660 -13.025 1.00 84.38 325 GLU A C 1
ATOM 2587 O O . GLU A 1 325 ? 29.224 -5.711 -13.325 1.00 84.38 325 GLU A O 1
ATOM 2592 N N . SER A 1 326 ? 27.345 -4.495 -13.201 1.00 75.12 326 SER A N 1
ATOM 2593 C CA . SER A 1 326 ? 26.462 -5.549 -13.735 1.00 75.12 326 SER A CA 1
ATOM 2594 C C . SER A 1 326 ? 26.430 -5.619 -15.262 1.00 75.12 326 SER A C 1
ATOM 2596 O O . SER A 1 326 ? 25.857 -6.555 -15.822 1.00 75.12 326 SER A O 1
ATOM 2598 N N . ASP A 1 327 ? 27.059 -4.663 -15.940 1.00 72.19 327 ASP A N 1
ATOM 2599 C CA . ASP A 1 327 ? 27.003 -4.553 -17.386 1.00 72.19 327 ASP A CA 1
ATOM 2600 C C . ASP A 1 327 ? 28.228 -5.166 -18.081 1.00 72.19 327 ASP A C 1
ATOM 2602 O O . ASP A 1 327 ? 29.327 -4.611 -18.088 1.00 72.19 327 ASP A O 1
ATOM 2606 N N . ALA A 1 328 ? 28.011 -6.318 -18.718 1.00 60.09 328 ALA A N 1
ATOM 2607 C CA . ALA A 1 328 ? 29.029 -7.044 -19.472 1.00 60.09 328 ALA A CA 1
ATOM 2608 C C . ALA A 1 328 ? 29.446 -6.358 -20.791 1.00 60.09 328 ALA A C 1
ATOM 2610 O O . ALA A 1 328 ? 30.505 -6.689 -21.325 1.00 60.09 328 ALA A O 1
ATOM 2611 N N . GLU A 1 329 ? 28.635 -5.439 -21.331 1.00 67.81 329 GLU A N 1
ATOM 2612 C CA . GLU A 1 329 ? 28.898 -4.743 -22.604 1.00 67.81 329 GLU A CA 1
ATOM 2613 C C . GLU A 1 329 ? 29.489 -3.329 -22.394 1.00 67.81 329 GLU A C 1
ATOM 2615 O O . GLU A 1 329 ? 29.919 -2.693 -23.358 1.00 67.81 329 GLU A O 1
ATOM 2620 N N . GLY A 1 330 ? 29.575 -2.848 -21.146 1.00 75.25 330 GLY A N 1
ATOM 2621 C CA . GLY A 1 330 ? 30.225 -1.582 -20.778 1.00 75.25 330 GLY A CA 1
ATOM 2622 C C . GLY A 1 330 ? 29.415 -0.307 -21.060 1.00 75.25 330 GLY A C 1
ATOM 2623 O O . GLY A 1 330 ? 29.944 0.791 -20.877 1.00 75.25 330 GLY A O 1
ATOM 2624 N N . ILE A 1 331 ? 28.145 -0.438 -21.450 1.00 80.81 331 ILE A N 1
ATOM 2625 C CA . ILE A 1 331 ? 27.140 0.623 -21.643 1.00 80.81 331 ILE A CA 1
ATOM 2626 C C . ILE A 1 331 ? 26.999 1.502 -20.391 1.00 80.81 331 ILE A C 1
ATOM 2628 O O . ILE A 1 331 ? 27.008 2.727 -20.503 1.00 80.81 331 ILE A O 1
ATOM 2632 N N . GLY A 1 332 ? 26.902 0.910 -19.198 1.00 83.31 332 GLY A N 1
ATOM 2633 C CA . GLY A 1 332 ? 26.781 1.618 -17.924 1.00 83.31 332 GLY A CA 1
ATOM 2634 C C . GLY A 1 332 ? 28.018 2.461 -17.613 1.00 83.31 332 GLY A C 1
ATOM 2635 O O . GLY A 1 332 ? 27.905 3.639 -17.270 1.00 83.31 332 GLY A O 1
ATOM 2636 N N . GLY A 1 333 ? 29.210 1.897 -17.827 1.00 85.06 333 GLY A N 1
ATOM 2637 C CA . GLY A 1 333 ? 30.479 2.613 -17.681 1.00 85.06 333 GLY A CA 1
ATOM 2638 C C . GLY A 1 333 ? 30.644 3.745 -18.701 1.00 85.06 333 GLY A C 1
ATOM 2639 O O . GLY A 1 333 ? 30.961 4.876 -18.327 1.00 85.06 333 GLY A O 1
ATOM 2640 N N . SER A 1 334 ? 30.385 3.482 -19.989 1.00 83.06 334 SER A N 1
ATOM 2641 C CA . SER A 1 334 ? 30.475 4.505 -21.039 1.00 83.06 334 SER A CA 1
ATOM 2642 C C . SER A 1 334 ? 29.426 5.603 -20.873 1.00 83.06 334 SER A C 1
ATOM 2644 O O . SER A 1 334 ? 29.752 6.781 -21.015 1.00 83.06 334 SER A O 1
ATOM 2646 N N . GLY A 1 335 ? 28.196 5.233 -20.509 1.00 85.44 335 GLY A N 1
ATOM 2647 C CA . GLY A 1 335 ? 27.096 6.162 -20.262 1.00 85.44 335 GLY A CA 1
ATOM 2648 C C . GLY A 1 335 ? 27.360 7.057 -19.055 1.00 85.44 335 GLY A C 1
ATOM 2649 O O . GLY A 1 335 ? 27.044 8.244 -19.088 1.00 85.44 335 GLY A O 1
ATOM 2650 N N . PHE A 1 336 ? 28.020 6.537 -18.016 1.00 88.81 336 PHE A N 1
ATOM 2651 C CA . PHE A 1 336 ? 28.406 7.342 -16.859 1.00 88.81 336 PHE A CA 1
ATOM 2652 C C . PHE A 1 336 ? 29.493 8.367 -17.213 1.00 88.81 336 PHE A C 1
ATOM 2654 O O . PHE A 1 336 ? 29.393 9.539 -16.846 1.00 88.81 336 PHE A O 1
ATOM 2661 N N . VAL A 1 337 ? 30.506 7.963 -17.988 1.00 86.31 337 VAL A N 1
ATOM 2662 C CA . VAL A 1 337 ? 31.550 8.878 -18.484 1.00 86.31 337 VAL A CA 1
ATOM 2663 C C . VAL A 1 337 ? 30.961 9.959 -19.396 1.00 86.31 337 VAL A C 1
ATOM 2665 O O . VAL A 1 337 ? 31.372 11.120 -19.323 1.00 86.31 337 VAL A O 1
ATOM 2668 N N . GLU A 1 338 ? 29.999 9.599 -20.245 1.00 86.06 338 GLU A N 1
ATOM 2669 C CA . GLU A 1 338 ? 29.294 10.539 -21.117 1.00 86.06 338 GLU A CA 1
ATOM 2670 C C . GLU A 1 338 ? 28.439 11.526 -20.316 1.00 86.06 338 GLU A C 1
ATOM 2672 O O . GLU A 1 338 ? 28.544 12.727 -20.542 1.00 86.06 338 GLU A O 1
ATOM 2677 N N . CYS A 1 339 ? 27.734 11.059 -19.283 1.00 87.00 339 CYS A N 1
ATOM 2678 C CA . CYS A 1 339 ? 27.003 11.913 -18.348 1.00 87.00 339 CYS A CA 1
ATOM 2679 C C . CYS A 1 339 ? 27.914 12.950 -17.665 1.00 87.00 339 CYS A C 1
ATOM 2681 O O . CYS A 1 339 ? 27.588 14.139 -17.629 1.00 87.00 339 CYS A O 1
ATOM 2683 N N . ILE A 1 340 ? 29.084 12.537 -17.159 1.00 86.25 340 ILE A N 1
ATOM 2684 C CA . ILE A 1 340 ? 30.060 13.472 -16.570 1.00 86.25 340 ILE A CA 1
ATOM 2685 C C . ILE A 1 340 ? 30.516 14.492 -17.619 1.00 86.25 340 ILE A C 1
ATOM 2687 O O . ILE A 1 340 ? 30.563 15.692 -17.344 1.00 86.25 340 ILE A O 1
ATOM 2691 N N . ARG A 1 341 ? 30.833 14.031 -18.834 1.00 85.19 341 ARG A N 1
ATOM 2692 C CA . ARG A 1 341 ? 31.284 14.886 -19.938 1.00 85.19 341 ARG A CA 1
ATOM 2693 C C . ARG A 1 341 ? 30.227 15.926 -20.318 1.00 85.19 341 ARG A C 1
ATOM 2695 O O . ARG A 1 341 ? 30.555 17.104 -20.436 1.00 85.19 341 ARG A O 1
ATOM 2702 N N . GLU A 1 342 ? 28.978 15.514 -20.494 1.00 85.94 342 GLU A N 1
ATOM 2703 C CA . GLU A 1 342 ? 27.856 16.403 -20.811 1.00 85.94 342 GLU A CA 1
ATOM 2704 C C . GLU A 1 342 ? 27.633 17.439 -19.710 1.00 85.94 342 GLU A C 1
ATOM 2706 O O . GLU A 1 342 ? 27.491 18.628 -19.998 1.00 85.94 342 GLU A O 1
ATOM 2711 N N . HIS A 1 343 ? 27.700 17.015 -18.447 1.00 84.00 343 HIS A N 1
ATOM 2712 C CA . HIS A 1 343 ? 27.549 17.909 -17.304 1.00 84.00 343 HIS A CA 1
ATOM 2713 C C . HIS A 1 343 ? 28.698 18.929 -17.199 1.00 84.00 343 HIS A C 1
ATOM 2715 O O . HIS A 1 343 ? 28.485 20.103 -16.892 1.00 84.00 343 HIS A O 1
ATOM 2721 N N . MET A 1 344 ? 29.931 18.531 -17.526 1.00 83.00 344 MET A N 1
ATOM 2722 C CA . MET A 1 344 ? 31.053 19.470 -17.649 1.00 83.00 344 MET A CA 1
ATOM 2723 C C . MET A 1 344 ? 30.830 20.474 -18.791 1.00 83.00 344 MET A C 1
ATOM 2725 O O . MET A 1 344 ? 31.127 21.661 -18.642 1.00 83.00 344 MET A O 1
ATOM 2729 N N . HIS A 1 345 ? 30.274 20.029 -19.922 1.00 83.50 345 HIS A N 1
ATOM 2730 C CA . HIS A 1 345 ? 29.962 20.901 -21.057 1.00 83.50 345 HIS A CA 1
ATOM 2731 C C . HIS A 1 345 ? 28.762 21.827 -20.818 1.00 83.50 345 HIS A C 1
ATOM 2733 O O . HIS A 1 345 ? 28.703 22.886 -21.443 1.00 83.50 345 HIS A O 1
ATOM 2739 N N . SER A 1 346 ? 27.861 21.510 -19.882 1.00 81.81 346 SER A N 1
ATOM 2740 C CA . SER A 1 346 ? 26.753 22.394 -19.489 1.00 81.81 346 SER A CA 1
ATOM 2741 C C . SER A 1 346 ? 27.177 23.567 -18.590 1.00 81.81 346 SER A C 1
ATOM 2743 O O . SER A 1 346 ? 26.326 24.292 -18.082 1.00 81.81 346 SER A O 1
ATOM 2745 N N . GLY A 1 347 ? 28.483 23.775 -18.381 1.00 75.19 347 GLY A N 1
ATOM 2746 C CA . GLY A 1 347 ? 29.014 24.883 -17.582 1.00 75.19 347 GLY A CA 1
ATOM 2747 C C . GLY A 1 347 ? 29.102 24.584 -16.085 1.00 75.19 347 GLY A C 1
ATOM 2748 O O . GLY A 1 347 ? 29.124 25.507 -15.268 1.00 75.19 347 GLY A O 1
ATOM 2749 N N . TRP A 1 348 ? 29.147 23.308 -15.698 1.00 79.88 348 TRP A N 1
ATOM 2750 C CA . TRP A 1 348 ? 29.376 22.926 -14.309 1.00 79.88 348 TRP A CA 1
ATOM 2751 C C . TRP A 1 348 ? 30.808 23.264 -13.867 1.00 79.88 348 TRP A C 1
ATOM 2753 O O . TRP A 1 348 ? 31.786 22.945 -14.541 1.00 79.88 348 TRP A O 1
ATOM 2763 N N . HIS A 1 349 ? 30.940 23.906 -12.704 1.00 70.06 349 HIS A N 1
ATOM 2764 C CA . HIS A 1 349 ? 32.210 24.462 -12.216 1.00 70.06 349 HIS A CA 1
ATOM 2765 C C . HIS A 1 349 ? 33.056 23.456 -11.409 1.00 70.06 349 HIS A C 1
ATOM 2767 O O . HIS A 1 349 ? 34.031 23.856 -10.776 1.00 70.06 349 HIS A O 1
ATOM 2773 N N . CYS A 1 350 ? 32.697 22.163 -11.426 1.00 67.19 350 CYS A N 1
ATOM 2774 C CA . CYS A 1 350 ? 33.421 21.077 -10.748 1.00 67.19 350 CYS A CA 1
ATOM 2775 C C . CYS A 1 350 ? 33.646 21.312 -9.240 1.00 67.19 350 CYS A C 1
ATOM 2777 O O . CYS A 1 350 ? 34.697 20.967 -8.702 1.00 67.19 350 CYS A O 1
ATOM 2779 N N . GLN A 1 351 ? 32.677 21.924 -8.554 1.00 75.50 351 GLN A N 1
ATOM 2780 C CA . GLN A 1 351 ? 32.710 22.063 -7.098 1.00 75.50 351 GLN A CA 1
ATOM 2781 C C . GLN A 1 351 ? 32.052 20.832 -6.473 1.00 75.50 351 GLN A C 1
ATOM 2783 O O . GLN A 1 351 ? 30.847 20.645 -6.608 1.00 75.50 351 GLN A O 1
ATOM 2788 N N . LEU A 1 352 ? 32.866 19.999 -5.830 1.00 82.19 352 LEU A N 1
ATOM 2789 C CA . LEU A 1 352 ? 32.454 18.818 -5.072 1.00 82.19 352 LEU A CA 1
ATOM 2790 C C . LEU A 1 352 ? 32.928 18.975 -3.628 1.00 82.19 352 LEU A C 1
ATOM 2792 O O . LEU A 1 352 ? 33.988 19.567 -3.396 1.00 82.19 352 LEU A O 1
ATOM 2796 N N . THR A 1 353 ? 32.184 18.423 -2.671 1.00 84.56 353 THR A N 1
ATOM 2797 C CA . THR A 1 353 ? 32.731 18.204 -1.323 1.00 84.56 353 THR A CA 1
ATOM 2798 C C . THR A 1 353 ? 33.824 17.129 -1.361 1.00 84.56 353 THR A C 1
ATOM 2800 O O . THR A 1 353 ? 33.981 16.418 -2.359 1.00 84.56 353 THR A O 1
ATOM 2803 N N . GLU A 1 354 ? 34.609 17.002 -0.290 1.00 83.44 354 GLU A N 1
ATOM 2804 C CA . GLU A 1 354 ? 35.666 15.985 -0.210 1.00 83.44 354 GLU A CA 1
ATOM 2805 C C . GLU A 1 354 ? 35.078 14.566 -0.294 1.00 83.44 354 GLU A C 1
ATOM 2807 O O . GLU A 1 354 ? 35.592 13.712 -1.017 1.00 83.44 354 GLU A O 1
ATOM 2812 N N . GLU A 1 355 ? 33.935 14.348 0.349 1.00 84.00 355 GLU A N 1
ATOM 2813 C CA . GLU A 1 355 ? 33.202 13.084 0.377 1.00 84.00 355 GLU A CA 1
ATOM 2814 C C . GLU A 1 355 ? 32.609 12.748 -0.998 1.00 84.00 355 GLU A C 1
ATOM 2816 O O . GLU A 1 355 ? 32.753 11.626 -1.490 1.00 84.00 355 GLU A O 1
ATOM 2821 N N . GLN A 1 356 ? 32.015 13.738 -1.675 1.00 85.12 356 GLN A N 1
ATOM 2822 C CA . GLN A 1 356 ? 31.517 13.572 -3.041 1.00 85.12 356 GLN A CA 1
ATOM 2823 C C . GLN A 1 356 ? 32.664 13.279 -4.012 1.00 85.12 356 GLN A C 1
ATOM 2825 O O . GLN A 1 356 ? 32.546 12.404 -4.867 1.00 85.12 356 GLN A O 1
ATOM 2830 N N . PHE A 1 357 ? 33.803 13.961 -3.872 1.00 87.19 357 PHE A N 1
ATOM 2831 C CA . PHE A 1 357 ? 34.975 13.705 -4.704 1.00 87.19 357 PHE A CA 1
ATOM 2832 C C . PHE A 1 357 ? 35.495 12.269 -4.543 1.00 87.19 357 PHE A C 1
ATOM 2834 O O . PHE A 1 357 ? 35.850 11.639 -5.541 1.00 87.19 357 PHE A O 1
ATOM 2841 N N . ILE A 1 358 ? 35.506 11.730 -3.319 1.00 86.50 358 ILE A N 1
ATOM 2842 C CA . ILE A 1 358 ? 35.889 10.335 -3.055 1.00 86.50 358 ILE A CA 1
ATOM 2843 C C . ILE A 1 358 ? 34.927 9.370 -3.758 1.00 86.50 358 ILE A C 1
ATOM 2845 O O . ILE A 1 358 ? 35.386 8.503 -4.503 1.00 86.50 358 ILE A O 1
ATOM 2849 N N . ALA A 1 359 ? 33.615 9.562 -3.602 1.00 87.56 359 ALA A N 1
ATOM 2850 C CA . ALA A 1 359 ? 32.606 8.722 -4.245 1.00 87.56 359 ALA A CA 1
ATOM 2851 C C . ALA A 1 359 ? 32.716 8.750 -5.780 1.00 87.56 359 ALA A C 1
ATOM 2853 O O . ALA A 1 359 ? 32.775 7.707 -6.433 1.00 87.56 359 ALA A O 1
ATOM 2854 N N . VAL A 1 360 ? 32.841 9.939 -6.376 1.00 88.38 360 VAL A N 1
ATOM 2855 C CA . VAL A 1 360 ? 33.009 10.086 -7.830 1.00 88.38 360 VAL A CA 1
ATOM 2856 C C . VAL A 1 360 ? 34.310 9.439 -8.309 1.00 88.38 360 VAL A C 1
ATOM 2858 O O . VAL A 1 360 ? 34.321 8.756 -9.334 1.00 88.38 360 VAL A O 1
ATOM 2861 N N . LYS A 1 361 ? 35.412 9.606 -7.570 1.00 88.12 361 LYS A N 1
ATOM 2862 C CA . LYS A 1 361 ? 36.701 8.989 -7.901 1.00 88.12 361 LYS A CA 1
ATOM 2863 C C . LYS A 1 361 ? 36.612 7.463 -7.928 1.00 88.12 361 LYS A C 1
ATOM 2865 O O . LYS A 1 361 ? 37.203 6.849 -8.817 1.00 88.12 361 LYS A O 1
ATOM 2870 N N . GLU A 1 362 ? 35.895 6.852 -6.989 1.00 89.12 362 GLU A N 1
ATOM 2871 C CA . GLU A 1 362 ? 35.698 5.401 -6.978 1.00 89.12 362 GLU A CA 1
ATOM 2872 C C . GLU A 1 362 ? 34.873 4.925 -8.176 1.00 89.12 362 GLU A C 1
ATOM 2874 O O . GLU A 1 362 ? 35.305 4.006 -8.874 1.00 89.12 362 GLU A O 1
ATOM 2879 N N . LEU A 1 363 ? 33.760 5.596 -8.492 1.00 89.94 363 LEU A N 1
ATOM 2880 C CA . LEU A 1 363 ? 32.932 5.266 -9.661 1.00 89.94 363 LEU A CA 1
ATOM 2881 C C . LEU A 1 363 ? 33.717 5.387 -10.976 1.00 89.94 363 LEU A C 1
ATOM 2883 O O . LEU A 1 363 ? 33.664 4.498 -11.829 1.00 89.94 363 LEU A O 1
ATOM 2887 N N . VAL A 1 364 ? 34.515 6.448 -11.131 1.00 87.25 364 VAL A N 1
ATOM 2888 C CA . VAL A 1 364 ? 35.380 6.633 -12.307 1.00 87.25 364 VAL A CA 1
ATOM 2889 C C . VAL A 1 364 ? 36.478 5.568 -12.360 1.00 87.25 364 VAL A C 1
ATOM 2891 O O . VAL A 1 364 ? 36.760 5.032 -13.433 1.00 87.25 364 VAL A O 1
ATOM 2894 N N . SER A 1 365 ? 37.073 5.203 -11.219 1.00 86.12 365 SER A N 1
ATOM 2895 C CA . SER A 1 365 ? 38.056 4.116 -11.157 1.00 86.12 365 SER A CA 1
ATOM 2896 C C . SER A 1 365 ? 37.457 2.777 -11.584 1.00 86.12 365 SER A C 1
ATOM 2898 O O . SER A 1 365 ? 38.154 1.976 -12.206 1.00 86.12 365 SER A O 1
ATOM 2900 N N . LYS A 1 366 ? 36.183 2.531 -11.266 1.00 84.94 366 LYS A N 1
ATOM 2901 C CA . LYS A 1 366 ? 35.458 1.329 -11.691 1.00 84.94 366 LYS A CA 1
ATOM 2902 C C . LYS A 1 366 ? 35.186 1.343 -13.191 1.00 84.94 366 LYS A C 1
ATOM 2904 O O . LYS A 1 366 ? 35.450 0.344 -13.845 1.00 84.94 366 LYS A O 1
ATOM 2909 N N . CYS A 1 367 ? 34.797 2.484 -13.760 1.00 80.50 367 CYS A N 1
ATOM 2910 C CA . CYS A 1 367 ? 34.627 2.626 -15.211 1.00 80.50 367 CYS A CA 1
ATOM 2911 C C . CYS A 1 367 ? 35.932 2.372 -15.985 1.00 80.50 367 CYS A C 1
ATOM 2913 O O . CYS A 1 367 ? 35.929 1.722 -17.027 1.00 80.50 367 CYS A O 1
ATOM 2915 N N . LEU A 1 368 ? 37.066 2.857 -15.467 1.00 70.19 368 LEU A N 1
ATOM 2916 C CA . LEU A 1 368 ? 38.379 2.683 -16.100 1.00 70.19 368 LEU A CA 1
ATOM 2917 C C . LEU A 1 368 ? 38.884 1.235 -16.070 1.00 70.19 368 LEU A C 1
ATOM 2919 O O . LEU A 1 368 ? 39.655 0.854 -16.949 1.00 70.19 368 LEU A O 1
ATOM 2923 N N . ALA A 1 369 ? 38.440 0.427 -15.104 1.00 65.38 369 ALA A N 1
ATOM 2924 C CA . ALA A 1 369 ? 38.792 -0.989 -15.018 1.00 65.38 369 ALA A CA 1
ATOM 2925 C C . ALA A 1 369 ? 38.165 -1.841 -16.139 1.00 65.38 369 ALA A C 1
ATOM 2927 O O . ALA A 1 369 ? 38.653 -2.936 -16.392 1.00 65.38 369 ALA A O 1
ATOM 2928 N N . PHE A 1 370 ? 37.124 -1.337 -16.813 1.00 57.31 370 PHE A N 1
ATOM 2929 C CA . PHE A 1 370 ? 36.467 -1.991 -17.952 1.00 57.31 370 PHE A CA 1
ATOM 2930 C C . PHE A 1 370 ? 36.917 -1.444 -19.321 1.00 57.31 370 PHE A C 1
ATOM 2932 O O . PHE A 1 370 ? 36.577 -2.014 -20.353 1.00 57.31 370 PHE A O 1
ATOM 2939 N N . LEU A 1 371 ? 37.678 -0.341 -19.344 1.00 50.59 371 LEU A N 1
ATOM 2940 C CA . LEU A 1 371 ? 38.186 0.305 -20.566 1.00 50.59 371 LEU A CA 1
ATOM 2941 C C . LEU A 1 371 ? 39.639 -0.087 -20.917 1.00 50.59 371 LEU A C 1
ATOM 2943 O O . LEU A 1 371 ? 40.123 0.303 -21.981 1.00 50.59 371 LEU A O 1
ATOM 2947 N N . CYS A 1 372 ? 40.325 -0.830 -20.040 1.00 43.44 372 CYS A N 1
ATOM 2948 C CA . CYS A 1 372 ? 41.638 -1.451 -20.270 1.00 43.44 372 CYS A CA 1
ATOM 2949 C C . CYS A 1 372 ? 41.476 -2.967 -20.368 1.00 43.44 372 CYS A C 1
ATOM 2951 O O . CYS A 1 372 ? 42.208 -3.577 -21.182 1.00 43.44 372 CYS A O 1
#

Sequence (372 aa):
HVYIPLLFYSGVDYIDAPTPYMMGLHSGVDTTGLTMDGVVVVDLEYNRITTSEEIPPIPEPEFSFLRGEITKLIHPNVIGIDEMKTGIYSVSEHFPKLRAKQWGEEHNLQLRMIFLKFFATFLSGYRNFLENSATQVFNNQAFLKKRSRSTNQPSEPMIAQFLESQGFLDYLERGVGFDENNNTVLDKLQDAIGRGQNPMSVFPSSVVEPEIITVSDSAVGISGSSAKYTHDRFPSNIRTEEQEEKRKQILSTVSNAFEYSGRHTPSKDPLADNLTPQERAAERDLMVLDIQVKLQGLWLRLLQLETTDDPLSSFEYGTILALIESDAEGIGGSGFVECIREHMHSGWHCQLTEEQFIAVKELVSKCLAFLC